Protein AF-A0A7X2NG72-F1 (afdb_monomer_lite)

Sequence (207 aa):
MKIIKFSSEQFEDMANITSQVVDYVESERIRDGEVLLQTPESSVGITLADPKNKDMIKDYLKALDHAFPRFNGMQYTGPSTPGIKAAMVGQSMRLTVHEGTLVLGLHQGIFAADFGGPKKDRMIFISHVGSILSPGEKAIGSQLLKDYNTKVIEEERKAAEEEKRMIEEMRREYREQHPEYFNNNGESILKDHMKPQAKKQKKENNQ

pLDDT: mean 90.99, std 13.58, range [42.0, 98.81]

Secondary structure (DSSP, 8-state):
-EEEEEEESSSSEEEE-HHHHHHHHHHTTEEEEEEEEE-S-TTEEEEEE-SS-HHHHHHHHHHHHHHS-S-SSSTT-STTHHHHHHHHH-SEEEEEEETTEE---TT-EEEEEESS--EEEEEEEEEEEEEEPPTTPPP---HHHHHHHHHHHHHHHHHHHHHHHHHHHHHHHHHHH-GGGB-TTS-B-HHHHT--STTSSSSSS--

Organism: NCBI:txid2606631

InterPro domains:
  IPR001602 UPF0047 protein YjbQ-like [PF01894] (16-126)
  IPR035917 YjbQ-like superfamily [G3DSA:2.60.120.460] (1-129)
  IPR035917 YjbQ-like superfamily [SSF111038] (6-130)

Foldseek 3Di:
DDKDWAFDPDLKDKDFCQVVVLCVLQVQQFAWWKKKKAFPDLLKAKAKFFPVDPVRRVVVRVVLCVVQPQDDPDPPHHPCSSNVSRVVRHRMDMWTHHQSGTLAAPRITMIIIGNGDRDRTGIMDMDIDHDGADVPRDRDDDPVRVVVNVVVVVVVVVVVVVVVVVVVVVLVVVCVVCVVQADPVRHGNVVVVVPPPPPPPPPPPPD

Radius of gyration: 26.27 Å; chains: 1; bounding box: 67×65×66 Å

Structure (mmCIF, N/CA/C/O backbone):
data_AF-A0A7X2NG72-F1
#
_entry.id   AF-A0A7X2NG72-F1
#
loop_
_atom_site.group_PDB
_atom_site.id
_atom_site.type_symbol
_atom_site.label_atom_id
_atom_site.label_alt_id
_atom_site.label_comp_id
_atom_site.label_asym_id
_atom_site.label_entity_id
_atom_site.label_seq_id
_atom_site.pdbx_PDB_ins_code
_atom_site.Cartn_x
_atom_site.Cartn_y
_atom_site.Cartn_z
_atom_site.occupancy
_atom_site.B_iso_or_equiv
_atom_site.auth_seq_id
_atom_site.auth_comp_id
_atom_site.auth_asym_id
_atom_site.auth_atom_id
_atom_site.pdbx_PDB_model_num
ATOM 1 N N . MET A 1 1 ? -3.802 9.979 16.826 1.00 94.31 1 MET A N 1
ATOM 2 C CA . MET A 1 1 ? -2.836 10.051 15.703 1.00 94.31 1 MET A CA 1
ATOM 3 C C . MET A 1 1 ? -1.559 9.337 16.120 1.00 94.31 1 MET A C 1
ATOM 5 O O . MET A 1 1 ? -1.128 9.540 17.250 1.00 94.31 1 MET A O 1
ATOM 9 N N . LYS A 1 2 ? -0.986 8.497 15.255 1.00 98.06 2 LYS A N 1
ATOM 10 C CA . LYS A 1 2 ? 0.279 7.768 15.467 1.00 98.06 2 LYS A CA 1
ATOM 11 C C . LYS A 1 2 ? 1.185 7.928 14.235 1.00 98.06 2 LYS A C 1
ATOM 13 O O . LYS A 1 2 ? 0.782 8.537 13.244 1.00 98.06 2 LYS A O 1
ATOM 18 N N . ILE A 1 3 ? 2.406 7.405 14.317 1.00 98.31 3 ILE A N 1
ATOM 19 C CA . ILE A 1 3 ? 3.373 7.373 13.214 1.00 98.31 3 ILE A CA 1
ATOM 20 C C . ILE A 1 3 ? 3.664 5.918 12.854 1.00 98.31 3 ILE A C 1
ATOM 22 O O . ILE A 1 3 ? 4.004 5.122 13.727 1.00 98.31 3 ILE A O 1
ATOM 26 N N . ILE A 1 4 ? 3.598 5.613 1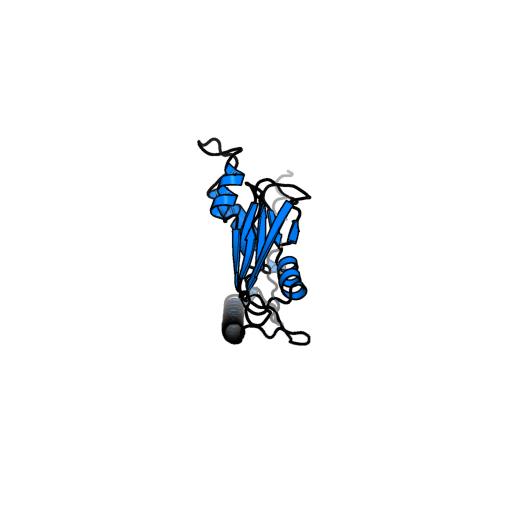1.564 1.00 98.19 4 ILE A N 1
ATOM 27 C CA . ILE A 1 4 ? 4.148 4.408 10.954 1.00 98.19 4 ILE A CA 1
ATOM 28 C C . ILE A 1 4 ? 5.528 4.767 10.401 1.00 98.19 4 ILE A C 1
ATOM 30 O O . ILE A 1 4 ? 5.672 5.745 9.664 1.00 98.19 4 ILE A O 1
ATOM 34 N N . LYS A 1 5 ? 6.546 3.993 10.781 1.00 97.75 5 LYS A N 1
ATOM 35 C CA . LYS A 1 5 ? 7.910 4.134 10.261 1.00 97.75 5 LYS A CA 1
ATOM 36 C C . LYS A 1 5 ? 8.195 3.049 9.234 1.00 97.75 5 LYS A C 1
ATOM 38 O O . LYS A 1 5 ? 7.767 1.909 9.416 1.00 97.75 5 LYS A O 1
ATOM 43 N N . PHE A 1 6 ? 8.952 3.395 8.203 1.00 97.62 6 PHE A N 1
ATOM 44 C CA . PHE A 1 6 ? 9.452 2.436 7.224 1.00 97.62 6 PHE A CA 1
ATOM 45 C C . PHE A 1 6 ? 10.832 2.857 6.706 1.00 97.62 6 PHE A C 1
ATOM 47 O O . PHE A 1 6 ? 11.268 3.993 6.902 1.00 97.62 6 PHE A O 1
ATOM 54 N N . SER A 1 7 ? 11.514 1.927 6.046 1.00 96.88 7 SER A N 1
ATOM 55 C CA . SER A 1 7 ? 12.803 2.158 5.400 1.00 96.88 7 SER A CA 1
ATOM 56 C C . SER A 1 7 ? 12.722 1.822 3.918 1.00 96.88 7 SER A C 1
ATOM 58 O O . SER A 1 7 ? 12.030 0.877 3.546 1.00 96.88 7 SER A O 1
ATOM 60 N N . SER A 1 8 ? 13.472 2.557 3.105 1.00 96.31 8 SER A N 1
ATOM 61 C CA . SER A 1 8 ? 13.744 2.243 1.704 1.00 96.31 8 SER A CA 1
ATOM 62 C C . SER A 1 8 ? 15.198 1.811 1.537 1.00 96.31 8 SER A C 1
ATOM 64 O O . SER A 1 8 ? 16.117 2.428 2.088 1.00 96.31 8 SER A O 1
ATOM 66 N N . GLU A 1 9 ? 15.412 0.739 0.781 1.00 95.25 9 GLU A N 1
ATOM 67 C CA . GLU A 1 9 ? 16.746 0.204 0.484 1.00 95.25 9 GLU A CA 1
ATOM 68 C C . GLU A 1 9 ? 17.297 0.723 -0.845 1.00 95.25 9 GLU A C 1
ATOM 70 O O . GLU A 1 9 ? 18.511 0.735 -1.055 1.00 95.25 9 GLU A O 1
ATOM 75 N N . GLN A 1 10 ? 16.412 1.181 -1.729 1.00 95.12 10 GLN A N 1
ATOM 76 C CA . GLN A 1 10 ? 16.748 1.718 -3.043 1.00 95.12 10 GLN A CA 1
ATOM 77 C C . GLN A 1 10 ? 16.354 3.192 -3.168 1.00 95.12 10 GLN A C 1
ATOM 79 O O . GLN A 1 10 ? 15.682 3.758 -2.305 1.00 95.12 10 GLN A O 1
ATOM 84 N N . PHE A 1 11 ? 16.803 3.830 -4.253 1.00 94.12 11 PHE A N 1
ATOM 85 C CA . PHE A 1 11 ? 16.402 5.206 -4.555 1.00 94.12 11 PHE A CA 1
ATOM 86 C C . PHE A 1 11 ? 14.893 5.315 -4.795 1.00 94.12 11 PHE A C 1
ATOM 88 O O . PHE A 1 11 ? 14.257 6.227 -4.268 1.00 94.12 11 PHE A O 1
ATOM 95 N N . GLU A 1 12 ? 14.347 4.364 -5.557 1.00 96.12 12 GLU A N 1
ATOM 96 C CA . GLU A 1 12 ? 12.908 4.169 -5.716 1.00 96.12 12 GLU A CA 1
ATOM 97 C C . GLU A 1 12 ? 12.534 2.809 -5.151 1.00 96.12 12 GLU A C 1
ATOM 99 O O . GLU A 1 12 ? 13.115 1.797 -5.549 1.00 96.12 12 GLU A O 1
ATOM 104 N N . ASP A 1 13 ? 11.612 2.795 -4.199 1.00 96.81 13 ASP A N 1
ATOM 105 C CA . ASP A 1 13 ? 11.261 1.605 -3.436 1.00 96.81 13 ASP A CA 1
ATOM 106 C C . ASP A 1 13 ? 9.786 1.640 -3.022 1.00 96.81 13 ASP A C 1
ATOM 108 O O . ASP A 1 13 ? 9.177 2.706 -2.914 1.00 96.81 13 ASP A O 1
ATOM 112 N N . MET A 1 14 ? 9.206 0.470 -2.773 1.00 96.88 14 MET A N 1
ATOM 113 C CA . MET A 1 14 ? 7.839 0.334 -2.277 1.00 96.88 14 MET A CA 1
ATOM 114 C C . MET A 1 14 ? 7.816 -0.554 -1.039 1.00 96.88 14 MET A C 1
ATOM 116 O O . MET A 1 14 ? 7.911 -1.778 -1.125 1.00 96.88 14 MET A O 1
ATOM 120 N N . ALA A 1 15 ? 7.620 0.064 0.123 1.00 97.19 15 ALA A N 1
ATOM 121 C CA . ALA A 1 15 ? 7.489 -0.646 1.386 1.00 97.19 15 ALA A CA 1
ATOM 122 C C . ALA A 1 15 ? 6.025 -1.027 1.637 1.00 97.19 15 ALA A C 1
ATOM 124 O O . ALA A 1 15 ? 5.141 -0.169 1.630 1.00 97.19 15 ALA A O 1
ATOM 125 N N . ASN A 1 16 ? 5.763 -2.310 1.891 1.00 97.81 16 ASN A N 1
ATOM 126 C CA . ASN A 1 16 ? 4.441 -2.770 2.309 1.00 97.81 16 ASN A CA 1
ATOM 127 C C . ASN A 1 16 ? 4.201 -2.384 3.775 1.00 97.81 16 ASN A C 1
ATOM 129 O O . ASN A 1 16 ? 4.870 -2.907 4.665 1.00 97.81 16 ASN A O 1
ATOM 133 N N . ILE A 1 17 ? 3.226 -1.507 4.014 1.00 98.38 17 ILE A N 1
ATOM 134 C CA . ILE A 1 17 ? 2.858 -1.015 5.348 1.00 98.38 17 ILE A CA 1
ATOM 135 C C . ILE A 1 17 ? 1.509 -1.568 5.833 1.00 98.38 17 ILE A C 1
ATOM 137 O O . ILE A 1 17 ? 0.979 -1.121 6.848 1.00 98.38 17 ILE A O 1
ATOM 141 N N . THR A 1 18 ? 0.936 -2.543 5.117 1.00 98.62 18 THR A N 1
ATOM 142 C CA . THR A 1 18 ? -0.419 -3.064 5.370 1.00 98.62 18 THR A CA 1
ATOM 143 C C . THR A 1 18 ? -0.601 -3.533 6.810 1.00 98.62 18 THR A C 1
ATOM 145 O O . THR A 1 18 ? -1.561 -3.126 7.459 1.00 98.62 18 THR A O 1
ATOM 148 N N . SER A 1 19 ? 0.325 -4.345 7.333 1.00 98.38 19 SER A N 1
ATOM 149 C CA . SER A 1 19 ? 0.228 -4.874 8.700 1.00 98.38 19 SER A CA 1
ATOM 150 C C . SER A 1 19 ? 0.222 -3.760 9.742 1.00 98.38 19 SER A C 1
ATOM 152 O O . SER A 1 19 ? -0.596 -3.778 10.646 1.00 98.38 19 SER A O 1
ATOM 154 N N . GLN A 1 20 ? 1.047 -2.729 9.564 1.00 98.62 20 GLN A N 1
ATOM 155 C CA . GLN A 1 20 ? 1.134 -1.604 10.497 1.00 98.62 20 GLN A CA 1
ATOM 156 C C . GLN A 1 20 ? -0.169 -0.789 10.537 1.00 98.62 20 GLN A C 1
ATOM 158 O O . GLN A 1 20 ? -0.539 -0.256 11.584 1.00 98.62 20 GLN A O 1
ATOM 163 N N . VAL A 1 21 ? -0.878 -0.688 9.406 1.00 98.69 21 VAL A N 1
ATOM 164 C CA . VAL A 1 21 ? -2.194 -0.033 9.337 1.00 98.69 21 VAL A CA 1
ATOM 165 C C . VAL A 1 21 ? -3.284 -0.923 9.944 1.00 98.69 21 VAL A C 1
ATOM 167 O O . VAL A 1 21 ? -4.142 -0.413 10.662 1.00 98.69 21 VAL A O 1
ATOM 170 N N . VAL A 1 22 ? -3.239 -2.240 9.716 1.00 98.50 22 VAL A N 1
ATOM 171 C CA . VAL A 1 22 ? -4.145 -3.209 10.365 1.00 98.50 22 VAL A CA 1
ATOM 172 C C . VAL A 1 22 ? -3.977 -3.164 11.886 1.00 98.50 22 VAL A C 1
ATOM 174 O O . VAL A 1 22 ? -4.956 -2.948 12.596 1.00 98.50 22 VAL A O 1
ATOM 177 N N . ASP A 1 23 ? -2.742 -3.235 12.381 1.00 98.56 23 ASP A N 1
ATOM 178 C CA . ASP A 1 23 ? -2.419 -3.158 13.810 1.00 98.56 23 ASP A CA 1
ATOM 179 C C . ASP A 1 23 ? -2.919 -1.844 14.433 1.00 98.56 23 ASP A C 1
ATOM 181 O O . ASP A 1 23 ? -3.378 -1.800 15.579 1.00 98.56 23 ASP A O 1
ATOM 185 N N . TYR A 1 24 ? -2.856 -0.739 13.681 1.00 98.56 24 TYR A N 1
ATOM 186 C CA . TYR A 1 24 ? -3.433 0.531 14.114 1.00 98.56 24 TYR A CA 1
ATOM 187 C C . TYR A 1 24 ? -4.952 0.432 14.287 1.00 98.56 24 TYR A C 1
ATOM 189 O O . TYR A 1 24 ? -5.460 0.815 15.338 1.00 98.56 24 TYR A O 1
ATOM 197 N N . VAL A 1 25 ? -5.669 -0.106 13.296 1.00 98.56 25 VAL A N 1
ATOM 198 C CA . VAL A 1 25 ? -7.132 -0.273 13.353 1.00 98.56 25 VAL A CA 1
ATOM 199 C C . VAL A 1 25 ? -7.547 -1.150 14.531 1.00 98.56 25 VAL A C 1
ATOM 201 O O . VAL A 1 25 ? -8.451 -0.780 15.283 1.00 98.56 25 VAL A O 1
ATOM 204 N N . GLU A 1 26 ? -6.851 -2.267 14.730 1.00 97.81 26 GLU A N 1
ATOM 205 C CA . GLU A 1 26 ? -7.125 -3.205 15.818 1.00 97.81 26 GLU A CA 1
ATOM 206 C C . GLU A 1 26 ? -6.828 -2.597 17.194 1.00 97.81 26 GLU A C 1
ATOM 208 O O . GLU A 1 26 ? -7.657 -2.680 18.104 1.00 97.81 26 GLU A O 1
ATOM 213 N N . SER A 1 27 ? -5.672 -1.941 17.352 1.00 97.44 27 SER A N 1
ATOM 214 C CA . SER A 1 27 ? -5.262 -1.353 18.636 1.00 97.44 27 SER A CA 1
ATOM 215 C C . SER A 1 27 ? -6.120 -0.160 19.053 1.00 97.44 27 SER A C 1
ATOM 217 O O . SER A 1 27 ? -6.399 0.007 20.240 1.00 97.44 27 SER A O 1
ATOM 219 N N . GLU A 1 28 ? -6.577 0.646 18.095 1.00 98.00 28 GLU A N 1
ATOM 220 C CA . GLU A 1 28 ? -7.508 1.753 18.338 1.00 98.00 28 GLU A CA 1
ATOM 221 C C . GLU A 1 28 ? -8.973 1.281 18.405 1.00 98.00 28 GLU A C 1
ATOM 223 O O . GLU A 1 28 ? -9.861 2.079 18.700 1.00 98.00 28 GLU A O 1
ATOM 228 N N . ARG A 1 29 ? -9.232 -0.015 18.164 1.00 97.94 29 ARG A N 1
ATOM 229 C CA . ARG A 1 29 ? -10.563 -0.642 18.175 1.00 97.94 29 ARG A CA 1
ATOM 230 C C . ARG A 1 29 ? -11.578 0.072 17.278 1.00 97.94 29 ARG A C 1
ATOM 232 O O . ARG A 1 29 ? -12.749 0.162 17.636 1.00 97.94 29 ARG A O 1
ATOM 239 N N . ILE A 1 30 ? -11.153 0.593 16.131 1.00 98.38 30 ILE A N 1
ATOM 240 C CA . ILE A 1 30 ? -12.030 1.355 15.227 1.00 98.38 30 ILE A CA 1
ATOM 241 C C . ILE A 1 30 ? -13.098 0.409 14.678 1.00 98.38 30 ILE A C 1
ATOM 243 O O . ILE A 1 30 ? -12.743 -0.624 14.121 1.00 98.38 30 ILE A O 1
ATOM 247 N N . ARG A 1 31 ? -14.385 0.746 14.820 1.00 98.44 31 ARG A N 1
ATOM 248 C CA . ARG A 1 31 ? -15.495 -0.072 14.308 1.00 98.44 31 ARG A CA 1
ATOM 249 C C . ARG A 1 31 ? -15.914 0.375 12.914 1.00 98.44 31 ARG A C 1
ATOM 251 O O . ARG A 1 31 ? -15.719 -0.380 11.969 1.00 98.44 31 ARG A O 1
ATOM 258 N N . ASP A 1 32 ? -16.449 1.587 12.789 1.00 98.62 32 ASP A N 1
ATOM 259 C CA . ASP A 1 32 ? -16.907 2.156 11.520 1.00 98.62 32 ASP A CA 1
ATOM 260 C C . ASP A 1 32 ? -16.346 3.560 11.332 1.00 98.62 32 ASP A C 1
ATOM 262 O O . ASP A 1 32 ? -16.449 4.399 12.228 1.00 98.62 32 ASP A O 1
ATOM 266 N N . GLY A 1 33 ? -15.789 3.839 10.157 1.00 98.31 33 GLY A N 1
ATOM 267 C CA . GLY A 1 33 ? -15.257 5.155 9.831 1.00 98.31 33 GLY A CA 1
ATOM 268 C C . GLY A 1 33 ? -14.152 5.103 8.790 1.00 98.31 33 GLY A C 1
ATOM 269 O O . GLY A 1 33 ? -14.166 4.277 7.878 1.00 98.31 33 GLY A O 1
ATOM 270 N N . GLU A 1 34 ? -13.183 6.000 8.929 1.00 98.38 34 GLU A N 1
ATOM 271 C CA . GLU A 1 34 ? -12.058 6.113 8.007 1.00 98.38 34 GLU A CA 1
ATOM 272 C C . GLU A 1 34 ? -10.741 6.261 8.765 1.00 98.38 34 GLU A C 1
ATOM 274 O O . GLU A 1 34 ? -10.659 6.947 9.786 1.00 98.38 34 GLU A O 1
ATOM 279 N N . VAL A 1 35 ? -9.693 5.658 8.211 1.00 98.50 35 VAL A N 1
ATOM 280 C CA . VAL A 1 35 ? -8.300 5.923 8.562 1.00 98.50 35 VAL A CA 1
ATOM 281 C C . VAL A 1 35 ? -7.692 6.815 7.488 1.00 98.50 35 VAL A C 1
ATOM 283 O O . VAL A 1 35 ? -7.787 6.517 6.299 1.00 98.50 35 VAL A O 1
ATOM 286 N N . LEU A 1 36 ? -7.039 7.897 7.905 1.00 98.69 36 LEU A N 1
ATOM 287 C CA . LEU A 1 36 ? -6.246 8.766 7.046 1.00 98.69 36 LEU A CA 1
ATOM 288 C C . LEU A 1 36 ? -4.764 8.448 7.236 1.00 98.69 36 LEU A C 1
ATOM 290 O O . LEU A 1 36 ? -4.229 8.580 8.338 1.00 98.69 36 LEU A O 1
ATOM 294 N N . LEU A 1 37 ? -4.107 8.088 6.141 1.00 98.75 37 LEU A N 1
ATOM 295 C CA . LEU A 1 37 ? -2.658 8.024 6.023 1.00 98.75 37 LEU A CA 1
ATOM 296 C C . LEU A 1 37 ? -2.166 9.296 5.338 1.00 98.75 37 LEU A C 1
ATOM 298 O O . LEU A 1 37 ? -2.738 9.710 4.329 1.00 98.75 37 LEU A O 1
ATOM 302 N N . GLN A 1 38 ? -1.103 9.906 5.851 1.00 98.56 38 GLN A N 1
ATOM 303 C CA . GLN A 1 38 ? -0.479 11.070 5.226 1.00 98.56 38 GLN A CA 1
ATOM 304 C C . GLN A 1 38 ? 1.015 11.113 5.530 1.00 98.56 38 GLN A C 1
ATOM 306 O O . GLN A 1 38 ? 1.420 11.030 6.686 1.00 98.56 38 GLN A O 1
ATOM 311 N N . THR A 1 39 ? 1.849 11.294 4.511 1.00 98.19 39 THR A N 1
ATOM 312 C CA . THR A 1 39 ? 3.286 11.519 4.716 1.00 98.19 39 THR A CA 1
ATOM 313 C C . THR A 1 39 ? 3.610 13.018 4.746 1.00 98.19 39 THR A C 1
ATOM 315 O O . THR A 1 39 ? 3.023 13.784 3.979 1.00 98.19 39 THR A O 1
ATOM 318 N N . PRO A 1 40 ? 4.530 13.478 5.616 1.00 97.00 40 PRO A N 1
ATOM 319 C CA . PRO A 1 40 ? 5.082 14.829 5.534 1.00 97.00 40 PRO A CA 1
ATOM 320 C C . PRO A 1 40 ? 6.198 14.942 4.479 1.00 97.00 40 PRO A C 1
ATOM 322 O O . PRO A 1 40 ? 6.769 16.016 4.299 1.00 97.00 40 PRO A O 1
ATOM 325 N N . GLU A 1 41 ? 6.572 13.842 3.821 1.00 96.81 41 GLU A N 1
ATOM 326 C CA . GLU A 1 41 ? 7.759 13.776 2.979 1.00 96.81 41 GLU A CA 1
ATOM 327 C C . GLU A 1 41 ? 7.416 13.988 1.509 1.00 96.81 41 GLU A C 1
ATOM 329 O O . GLU A 1 41 ? 6.705 13.202 0.889 1.00 96.81 41 GLU A O 1
ATOM 334 N N . SER A 1 42 ? 7.994 15.032 0.913 1.00 96.81 42 SER A N 1
ATOM 335 C CA . SER A 1 42 ? 7.702 15.444 -0.465 1.00 96.81 42 SER A CA 1
ATOM 336 C C . SER A 1 42 ? 8.026 14.398 -1.533 1.00 96.81 42 SER A C 1
ATOM 338 O O . SER A 1 42 ? 7.546 14.530 -2.644 1.00 96.81 42 SER A O 1
ATOM 340 N N . SER A 1 43 ? 8.837 13.387 -1.214 1.00 97.50 43 SER A N 1
ATOM 341 C CA . SER A 1 43 ? 9.293 12.326 -2.130 1.00 97.50 43 SER A CA 1
ATOM 342 C C . SER A 1 43 ? 8.620 10.976 -1.885 1.00 97.50 43 SER A C 1
ATOM 344 O O . SER A 1 43 ? 8.998 9.994 -2.517 1.00 97.50 43 SER A O 1
ATOM 346 N N . VAL A 1 44 ? 7.646 10.917 -0.975 1.00 98.44 44 VAL A N 1
ATOM 347 C CA . VAL A 1 44 ? 6.927 9.689 -0.633 1.00 98.44 44 VAL A CA 1
ATOM 348 C C . VAL A 1 44 ? 5.471 9.820 -1.068 1.00 98.44 44 VAL A C 1
ATOM 350 O O . VAL A 1 44 ? 4.825 10.835 -0.805 1.00 98.44 44 VAL A O 1
ATOM 353 N N . GLY A 1 45 ? 4.965 8.789 -1.737 1.00 98.38 45 GLY A N 1
ATOM 354 C CA . GLY A 1 45 ? 3.550 8.582 -2.021 1.00 98.38 45 GLY A CA 1
ATOM 355 C C . GLY A 1 45 ? 2.988 7.387 -1.247 1.00 98.38 45 GLY A C 1
ATOM 356 O O . GLY A 1 45 ? 3.733 6.572 -0.702 1.00 98.38 45 GLY A O 1
ATOM 357 N N . ILE A 1 46 ? 1.664 7.275 -1.198 1.00 98.62 46 ILE A N 1
ATOM 358 C CA . ILE A 1 46 ? 0.936 6.172 -0.566 1.00 98.62 46 ILE A CA 1
ATOM 359 C C . ILE A 1 46 ? -0.013 5.592 -1.611 1.00 98.62 46 ILE A C 1
ATOM 361 O O . ILE A 1 46 ? -0.785 6.327 -2.219 1.00 98.62 46 ILE A O 1
ATOM 365 N N . THR A 1 47 ? 0.043 4.281 -1.838 1.00 98.06 47 THR A N 1
ATOM 366 C CA . THR A 1 47 ? -0.733 3.621 -2.897 1.00 98.06 47 THR A CA 1
ATOM 367 C C . THR A 1 47 ? -1.244 2.245 -2.479 1.00 98.06 47 THR A C 1
ATOM 369 O O . THR A 1 47 ? -0.860 1.723 -1.431 1.00 98.06 47 THR A O 1
ATOM 372 N N . LEU A 1 48 ? -2.118 1.664 -3.305 1.00 97.94 48 LEU A N 1
ATOM 373 C CA . LEU A 1 48 ? -2.561 0.280 -3.177 1.00 97.94 48 LEU A CA 1
ATOM 374 C C . LEU A 1 48 ? -1.920 -0.567 -4.275 1.00 97.94 48 LEU A C 1
ATOM 376 O O . LEU A 1 48 ? -1.915 -0.174 -5.439 1.00 97.94 48 LEU A O 1
ATOM 380 N N . ALA A 1 49 ? -1.405 -1.735 -3.909 1.00 96.56 49 ALA A N 1
ATOM 381 C CA . ALA A 1 49 ? -0.799 -2.679 -4.840 1.00 96.56 49 ALA A CA 1
ATOM 382 C C . ALA A 1 49 ? -0.987 -4.122 -4.353 1.00 96.56 49 ALA A C 1
ATOM 384 O O . ALA A 1 49 ? -1.212 -4.341 -3.168 1.00 96.56 49 ALA A O 1
ATOM 385 N N . ASP A 1 50 ? -0.876 -5.109 -5.240 1.00 96.69 50 ASP A N 1
ATOM 386 C CA . ASP A 1 50 ? -0.914 -6.523 -4.879 1.00 96.69 50 ASP A CA 1
ATOM 387 C C . ASP A 1 50 ? 0.394 -6.952 -4.184 1.00 96.69 50 ASP A C 1
ATOM 389 O O . ASP A 1 50 ? 1.450 -6.999 -4.824 1.00 96.69 50 ASP A O 1
ATOM 393 N N . PRO A 1 51 ? 0.356 -7.311 -2.885 1.00 94.88 51 PRO A N 1
ATOM 394 C CA . PRO A 1 51 ? 1.544 -7.737 -2.156 1.00 94.88 51 PRO A CA 1
ATOM 395 C C . PRO A 1 51 ? 2.075 -9.113 -2.575 1.00 94.88 51 PRO A C 1
ATOM 397 O O . PRO A 1 51 ? 3.209 -9.452 -2.230 1.00 94.88 51 PRO A O 1
ATOM 400 N N . LYS A 1 52 ? 1.284 -9.918 -3.293 1.00 93.56 52 LYS A N 1
ATOM 401 C CA . LYS A 1 52 ? 1.693 -11.236 -3.794 1.00 93.56 52 LYS A CA 1
ATOM 402 C C . LYS A 1 52 ? 2.364 -11.136 -5.165 1.00 93.56 52 LYS A C 1
ATOM 404 O O . LYS A 1 52 ? 3.198 -11.984 -5.486 1.00 93.56 52 LYS A O 1
ATOM 409 N N . ASN A 1 53 ? 2.074 -10.090 -5.938 1.00 93.44 53 ASN A N 1
ATOM 410 C CA . ASN A 1 53 ? 2.640 -9.881 -7.266 1.00 93.44 53 ASN A CA 1
ATOM 411 C C . ASN A 1 53 ? 3.876 -8.964 -7.236 1.00 93.44 53 ASN A C 1
ATOM 413 O O . ASN A 1 53 ? 3.811 -7.753 -7.451 1.00 93.44 53 ASN A O 1
ATOM 417 N N . LYS A 1 54 ? 5.049 -9.569 -7.008 1.00 91.12 54 LYS A N 1
ATOM 418 C CA . LYS A 1 54 ? 6.334 -8.847 -6.992 1.00 91.12 54 LYS A CA 1
ATOM 419 C C . LYS A 1 54 ? 6.680 -8.186 -8.327 1.00 91.12 54 LYS A C 1
ATOM 421 O O . LYS A 1 54 ? 7.404 -7.192 -8.326 1.00 91.12 54 LYS A O 1
ATOM 426 N N . ASP A 1 55 ? 6.225 -8.737 -9.449 1.00 94.56 55 ASP A N 1
ATOM 427 C CA . ASP A 1 55 ? 6.531 -8.174 -10.766 1.00 94.56 55 ASP A CA 1
ATOM 428 C C . ASP A 1 55 ? 5.704 -6.920 -11.031 1.00 94.56 55 ASP A C 1
ATOM 430 O O . ASP A 1 55 ? 6.250 -5.939 -11.526 1.00 94.56 55 ASP A O 1
ATOM 434 N N . MET A 1 56 ? 4.465 -6.869 -10.536 1.00 93.94 56 MET A N 1
ATOM 435 C CA . MET A 1 56 ? 3.666 -5.646 -10.562 1.00 93.94 56 MET A CA 1
ATOM 436 C C . MET A 1 56 ? 4.345 -4.495 -9.811 1.00 93.94 56 MET A C 1
ATOM 438 O O . MET A 1 56 ? 4.350 -3.378 -10.311 1.00 93.94 56 MET A O 1
ATOM 442 N N . I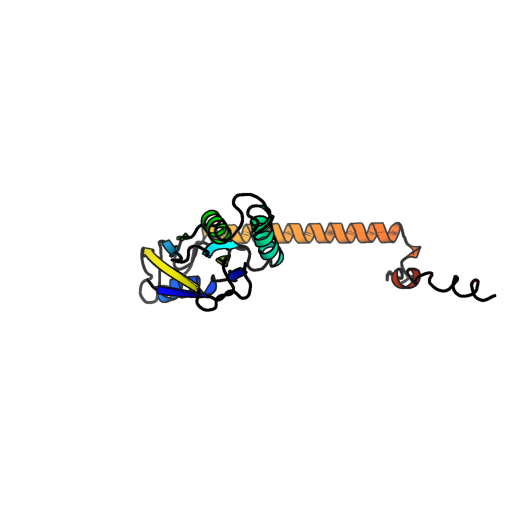LE A 1 57 ? 4.969 -4.744 -8.651 1.00 92.31 57 ILE A N 1
ATOM 443 C CA . ILE A 1 57 ? 5.717 -3.706 -7.913 1.00 92.31 57 ILE A CA 1
ATOM 444 C C . ILE A 1 57 ? 6.901 -3.179 -8.736 1.00 92.31 57 ILE A C 1
ATOM 446 O O . ILE A 1 57 ? 7.130 -1.971 -8.808 1.00 92.31 57 ILE A O 1
ATOM 450 N N . LYS A 1 58 ? 7.646 -4.071 -9.400 1.00 93.44 58 LYS A N 1
ATOM 451 C CA . LYS A 1 58 ? 8.757 -3.662 -10.274 1.00 93.44 58 LYS A CA 1
ATOM 452 C C . LYS A 1 58 ? 8.255 -2.859 -11.468 1.00 93.44 58 LYS A C 1
ATOM 454 O O . LYS A 1 58 ? 8.857 -1.846 -11.813 1.00 93.44 58 LYS A O 1
ATOM 459 N N . ASP A 1 59 ? 7.187 -3.319 -12.106 1.00 96.06 59 ASP A N 1
ATOM 460 C CA . ASP A 1 59 ? 6.643 -2.685 -13.302 1.00 96.06 59 ASP A CA 1
ATOM 461 C C . ASP A 1 59 ? 5.962 -1.357 -12.972 1.00 96.06 59 ASP A C 1
ATOM 463 O O . ASP A 1 59 ? 6.083 -0.415 -13.748 1.00 96.06 59 ASP A O 1
ATOM 467 N N . TYR A 1 60 ? 5.369 -1.227 -11.784 1.00 95.44 60 TYR A N 1
ATOM 468 C CA . TYR A 1 60 ? 4.878 0.038 -11.242 1.00 95.44 60 TYR A CA 1
ATOM 469 C C . TYR A 1 60 ? 5.998 1.086 -11.171 1.00 95.44 60 TYR A C 1
ATOM 471 O O . TYR A 1 60 ? 5.870 2.177 -11.730 1.00 95.44 60 TYR A O 1
ATOM 479 N N . LEU A 1 61 ? 7.126 0.743 -10.537 1.00 95.06 61 LEU A N 1
ATOM 480 C CA . LEU A 1 61 ? 8.277 1.646 -10.423 1.00 95.06 61 LEU A CA 1
ATOM 481 C C . LEU A 1 61 ? 8.883 1.972 -11.795 1.00 95.06 61 LEU A C 1
ATOM 483 O O . LEU A 1 61 ? 9.147 3.136 -12.089 1.00 95.06 61 LEU A O 1
ATOM 487 N N . LYS A 1 62 ? 9.039 0.974 -12.674 1.00 94.75 62 LYS A N 1
ATOM 488 C CA . LYS A 1 62 ? 9.540 1.190 -14.042 1.00 94.75 62 LYS A CA 1
ATOM 489 C C . LYS A 1 62 ? 8.613 2.063 -14.877 1.00 94.75 62 LYS A C 1
ATOM 491 O O . LYS A 1 62 ? 9.103 2.883 -15.643 1.00 94.75 62 LYS A O 1
ATOM 496 N N . ALA A 1 63 ? 7.299 1.891 -14.763 1.00 95.31 63 ALA A N 1
ATOM 497 C CA . ALA A 1 63 ? 6.332 2.701 -15.492 1.00 95.31 63 ALA A CA 1
ATOM 498 C C . ALA A 1 63 ? 6.416 4.167 -15.052 1.00 95.31 63 ALA A C 1
ATOM 500 O O . ALA A 1 63 ? 6.452 5.062 -15.897 1.00 95.31 63 ALA A O 1
ATOM 501 N N . LEU A 1 64 ? 6.531 4.415 -13.742 1.00 94.38 64 LEU A N 1
ATOM 502 C CA . LEU A 1 64 ? 6.754 5.761 -13.219 1.00 94.38 64 LEU A CA 1
ATOM 503 C C . LEU A 1 64 ? 8.106 6.334 -13.640 1.00 94.38 64 LEU A C 1
ATOM 505 O O . LEU A 1 64 ? 8.175 7.518 -13.950 1.00 94.38 64 LEU A O 1
ATOM 509 N N . ASP A 1 65 ? 9.170 5.533 -13.681 1.00 92.81 65 ASP A N 1
ATOM 510 C CA . ASP A 1 65 ? 10.473 5.990 -14.173 1.00 92.81 65 ASP A CA 1
ATOM 511 C C . ASP A 1 65 ? 10.495 6.237 -15.681 1.00 92.81 65 ASP A C 1
ATOM 513 O O . ASP A 1 65 ? 11.140 7.169 -16.148 1.00 92.81 65 ASP A O 1
ATOM 517 N N . HIS A 1 66 ? 9.717 5.485 -16.450 1.00 92.38 66 HIS A N 1
ATOM 518 C CA . HIS A 1 66 ? 9.537 5.755 -17.868 1.00 92.38 66 HIS A CA 1
ATOM 519 C C . HIS A 1 66 ? 8.771 7.065 -18.108 1.00 92.38 66 HIS A C 1
ATOM 521 O O . HIS A 1 66 ? 9.169 7.862 -18.956 1.00 92.38 66 HIS A O 1
ATOM 527 N N . ALA A 1 67 ? 7.691 7.302 -17.356 1.00 92.19 67 ALA A N 1
ATOM 528 C CA . ALA A 1 67 ? 6.869 8.506 -17.485 1.00 92.19 67 ALA A CA 1
ATOM 529 C C . ALA A 1 67 ? 7.559 9.761 -16.924 1.00 92.19 67 ALA A C 1
ATOM 531 O O . ALA A 1 67 ? 7.496 10.836 -17.519 1.00 92.19 67 ALA A O 1
ATOM 532 N N . PHE A 1 68 ? 8.237 9.617 -15.785 1.00 92.62 68 PHE A N 1
ATOM 533 C CA . PHE A 1 68 ? 8.924 10.686 -15.066 1.00 92.62 68 PHE A CA 1
ATOM 534 C C . PHE A 1 68 ? 10.377 10.282 -14.800 1.00 92.62 68 PHE A C 1
ATOM 536 O O . PHE A 1 68 ? 10.749 10.012 -13.660 1.00 92.62 68 PHE A O 1
ATOM 543 N N . PRO A 1 69 ? 11.228 10.227 -15.829 1.00 90.38 69 PRO A N 1
ATOM 544 C CA . PRO A 1 69 ? 12.604 9.789 -15.666 1.00 90.38 69 PRO A CA 1
ATOM 545 C C . PRO A 1 69 ? 13.374 10.727 -14.749 1.00 90.38 69 PRO A C 1
ATOM 547 O O . PRO A 1 69 ? 13.258 11.957 -14.818 1.00 90.38 69 PRO A O 1
ATOM 550 N N . ARG A 1 70 ? 14.197 10.139 -13.877 1.00 84.50 70 ARG A N 1
ATOM 551 C CA . ARG A 1 70 ? 15.026 10.922 -12.956 1.00 84.50 70 ARG A CA 1
ATOM 552 C C . ARG A 1 70 ? 16.025 11.801 -13.703 1.00 84.50 70 ARG A C 1
ATOM 554 O O . ARG A 1 70 ? 16.141 12.979 -13.392 1.00 84.50 70 ARG A O 1
ATOM 561 N N . PHE A 1 71 ? 16.732 11.233 -14.675 1.00 84.75 71 PHE A N 1
ATOM 562 C CA . PHE A 1 71 ? 17.657 11.956 -15.542 1.00 84.75 71 PHE A CA 1
ATOM 563 C C . PHE A 1 71 ? 17.670 11.311 -16.923 1.00 84.75 71 PHE A C 1
ATOM 565 O O . PHE A 1 71 ? 17.991 10.134 -17.055 1.00 84.75 71 PHE A O 1
ATOM 572 N N . ASN A 1 72 ? 17.369 12.088 -17.957 1.00 85.31 72 ASN A N 1
ATOM 573 C CA . ASN A 1 72 ? 17.510 11.655 -19.352 1.00 85.31 72 ASN A CA 1
ATOM 574 C C . ASN A 1 72 ? 18.007 12.783 -20.276 1.00 85.31 72 ASN A C 1
ATOM 576 O O . ASN A 1 72 ? 17.916 12.673 -21.495 1.00 85.31 72 ASN A O 1
ATOM 580 N N . GLY A 1 73 ? 18.500 13.883 -19.695 1.00 79.38 73 GLY A N 1
ATOM 581 C CA . GLY A 1 73 ? 18.968 15.053 -20.439 1.00 79.38 73 GLY A CA 1
ATOM 582 C C . GLY A 1 73 ? 17.855 15.956 -20.982 1.00 79.38 73 GLY A C 1
ATOM 583 O O . GLY A 1 73 ? 18.167 16.947 -21.637 1.00 79.38 73 GLY A O 1
ATOM 584 N N . MET A 1 74 ? 16.580 15.658 -20.709 1.00 77.50 74 MET A N 1
ATOM 585 C CA . MET A 1 74 ? 15.450 16.499 -21.107 1.00 77.50 74 MET A CA 1
ATOM 586 C C . MET A 1 74 ? 15.065 17.511 -20.021 1.00 77.50 74 MET A C 1
ATOM 588 O O . MET A 1 74 ? 15.312 17.313 -18.826 1.00 77.50 74 MET A O 1
ATOM 592 N N . GLN A 1 75 ? 14.411 18.593 -20.453 1.00 72.25 75 GLN A N 1
ATOM 593 C CA . GLN A 1 75 ? 13.817 19.592 -19.567 1.00 72.25 75 GLN A CA 1
ATOM 594 C C . GLN A 1 75 ? 12.833 18.923 -18.589 1.00 72.25 75 GLN A C 1
ATOM 596 O O . GLN A 1 75 ? 12.137 17.979 -18.955 1.00 72.25 75 GLN A O 1
ATOM 601 N N . TYR A 1 76 ? 12.783 19.420 -17.349 1.00 78.69 76 TYR A N 1
ATOM 602 C CA . TYR A 1 76 ? 11.908 18.924 -16.272 1.00 78.69 76 TYR A CA 1
ATOM 603 C C . TYR A 1 76 ? 12.268 17.546 -15.684 1.00 78.69 76 TYR A C 1
ATOM 605 O O . TYR A 1 76 ? 11.481 16.988 -14.921 1.00 78.69 76 TYR A O 1
ATOM 613 N N . THR A 1 77 ? 13.475 17.037 -15.955 1.00 84.00 77 THR A N 1
ATOM 614 C CA . THR A 1 77 ? 14.068 15.911 -15.212 1.00 84.00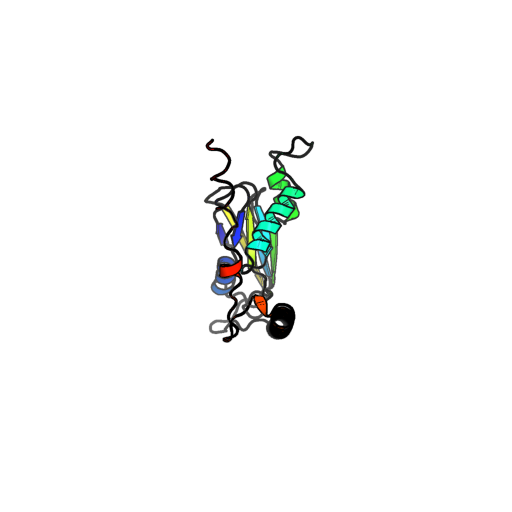 77 THR A CA 1
ATOM 615 C C . THR A 1 77 ? 15.089 16.402 -14.184 1.00 84.00 77 THR A C 1
ATOM 617 O O . THR A 1 77 ? 15.741 17.429 -14.387 1.00 84.00 77 THR A O 1
ATOM 620 N N . GLY A 1 78 ? 15.219 15.700 -13.056 1.00 85.81 78 GLY A N 1
ATOM 621 C CA . GLY A 1 78 ? 16.287 15.924 -12.085 1.00 85.81 78 GLY A CA 1
ATOM 622 C C . GLY A 1 78 ? 15.814 15.955 -10.628 1.00 85.81 78 GLY A C 1
ATOM 623 O O . GLY A 1 78 ? 15.005 15.118 -10.225 1.00 85.81 78 GLY A O 1
ATOM 624 N N . PRO A 1 79 ? 16.318 16.883 -9.790 1.00 88.69 79 PRO A N 1
ATOM 625 C CA . PRO A 1 79 ? 16.042 16.897 -8.347 1.00 88.69 79 PRO A CA 1
ATOM 626 C C . PRO A 1 79 ? 14.559 16.989 -7.957 1.00 88.69 79 PRO A C 1
ATOM 628 O O . PRO A 1 79 ? 14.196 16.580 -6.858 1.00 88.69 79 PRO A O 1
ATOM 631 N N . SER A 1 80 ? 13.701 17.515 -8.836 1.00 90.88 80 SER A N 1
ATOM 632 C CA . SER A 1 80 ? 12.254 17.615 -8.615 1.00 90.88 80 SER A CA 1
ATOM 633 C C . SER A 1 80 ? 11.487 16.333 -8.947 1.00 90.88 80 SER A C 1
ATOM 635 O O . SER A 1 80 ? 10.367 16.168 -8.464 1.00 90.88 80 SER A O 1
ATOM 637 N N . THR A 1 81 ? 12.062 15.421 -9.741 1.00 94.56 81 THR A N 1
ATOM 638 C CA . THR A 1 81 ? 11.387 14.199 -10.206 1.00 94.56 81 THR A CA 1
ATOM 639 C C . THR A 1 81 ? 10.814 13.347 -9.063 1.00 94.56 81 THR A C 1
ATOM 641 O O . THR A 1 81 ? 9.650 12.961 -9.169 1.00 94.56 81 THR A O 1
ATOM 644 N N . PRO A 1 82 ? 11.532 13.105 -7.943 1.00 95.88 82 PRO A N 1
ATOM 645 C CA . PRO A 1 82 ? 10.974 12.375 -6.802 1.00 95.88 82 PRO A CA 1
ATOM 646 C C . PRO A 1 82 ? 9.670 12.969 -6.268 1.00 95.88 82 PRO A C 1
ATOM 648 O O . PRO A 1 82 ? 8.739 12.239 -5.940 1.00 95.88 82 PRO A O 1
ATOM 651 N N . GLY A 1 83 ? 9.596 14.302 -6.204 1.00 96.19 83 GLY A N 1
ATOM 652 C CA . GLY A 1 83 ? 8.405 14.995 -5.725 1.00 96.19 83 GLY A CA 1
ATOM 653 C C . GLY A 1 83 ? 7.240 14.930 -6.702 1.00 96.19 83 GLY A C 1
ATOM 654 O O . GLY A 1 83 ? 6.095 14.789 -6.285 1.00 96.19 83 GLY A O 1
ATOM 655 N N . ILE A 1 84 ? 7.528 14.959 -8.004 1.00 95.56 84 ILE A N 1
ATOM 656 C CA . ILE A 1 84 ? 6.513 14.784 -9.048 1.00 95.56 84 ILE A CA 1
ATOM 657 C C . ILE A 1 84 ? 5.933 13.367 -8.984 1.00 95.56 84 ILE A C 1
ATOM 659 O O . ILE A 1 84 ? 4.714 13.223 -8.936 1.00 95.56 84 ILE A O 1
ATOM 663 N N . LYS A 1 85 ? 6.781 12.330 -8.904 1.00 97.12 85 LYS A N 1
ATOM 664 C CA . LYS A 1 85 ? 6.322 10.939 -8.748 1.00 97.12 85 LYS A CA 1
ATOM 665 C C . LYS A 1 85 ? 5.455 10.781 -7.496 1.00 97.12 85 LYS A C 1
ATOM 667 O O . LYS A 1 85 ? 4.342 10.273 -7.593 1.00 97.12 85 LYS A O 1
ATOM 672 N N . ALA A 1 86 ? 5.904 11.297 -6.351 1.00 97.81 86 ALA A N 1
ATOM 673 C CA . ALA A 1 86 ? 5.141 11.264 -5.102 1.00 97.81 86 ALA A CA 1
ATOM 674 C C . ALA A 1 86 ? 3.777 11.967 -5.211 1.00 97.81 86 ALA A C 1
ATOM 676 O O . ALA A 1 86 ? 2.769 11.432 -4.754 1.00 97.81 86 ALA A O 1
ATOM 677 N N . ALA A 1 87 ? 3.725 13.136 -5.854 1.00 96.62 87 ALA A N 1
ATOM 678 C CA . ALA A 1 87 ? 2.479 13.863 -6.082 1.00 96.62 87 ALA A CA 1
ATOM 679 C C . ALA A 1 87 ? 1.516 13.110 -7.017 1.00 96.62 87 ALA A C 1
ATOM 681 O O . ALA A 1 87 ? 0.308 13.159 -6.800 1.00 96.62 87 ALA A O 1
ATOM 682 N N . MET A 1 88 ? 2.035 12.397 -8.024 1.00 96.81 88 MET A N 1
ATOM 683 C CA . MET A 1 88 ? 1.230 11.572 -8.938 1.00 96.81 88 MET A CA 1
ATOM 684 C C . MET A 1 88 ? 0.686 10.308 -8.286 1.00 96.81 88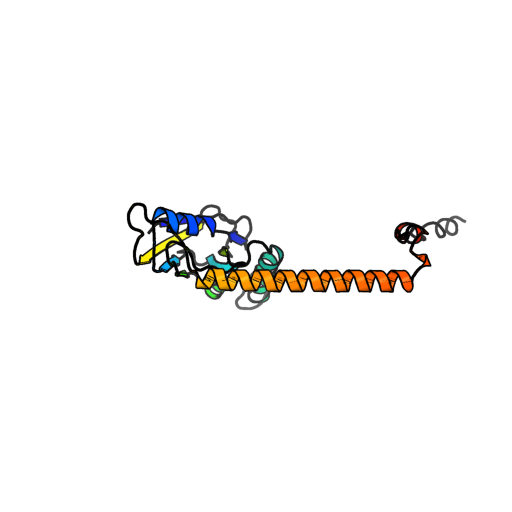 MET A C 1
ATOM 686 O O . MET A 1 88 ? -0.440 9.914 -8.572 1.00 96.81 88 MET A O 1
ATOM 690 N N . VAL A 1 89 ? 1.455 9.699 -7.386 1.00 97.56 89 VAL A N 1
ATOM 691 C CA . VAL A 1 89 ? 0.969 8.587 -6.564 1.00 97.56 89 VAL A CA 1
ATOM 692 C C . VAL A 1 89 ? -0.060 9.060 -5.533 1.00 97.56 89 VAL A C 1
ATOM 694 O O . VAL A 1 89 ? -1.023 8.350 -5.252 1.00 97.56 89 VAL A O 1
ATOM 697 N N . GLY A 1 90 ? 0.124 10.268 -5.000 1.00 97.81 90 GLY A N 1
ATOM 698 C CA . GLY A 1 90 ? -0.671 10.834 -3.917 1.00 97.81 90 GLY A CA 1
ATOM 699 C C . GLY A 1 90 ? 0.036 10.678 -2.573 1.00 97.81 90 GLY A C 1
ATOM 700 O O . GLY A 1 90 ? 0.580 9.628 -2.248 1.00 97.81 90 GLY A O 1
ATOM 701 N N . GLN A 1 91 ? 0.040 11.742 -1.770 1.00 98.06 91 GLN A N 1
ATOM 702 C CA . GLN A 1 91 ? 0.764 11.793 -0.486 1.00 98.06 91 GLN A CA 1
ATOM 703 C C . GLN A 1 91 ? -0.140 11.558 0.730 1.00 98.06 91 GLN A C 1
ATOM 705 O O . GLN A 1 91 ? 0.302 11.610 1.882 1.00 98.06 91 GLN A O 1
ATOM 710 N N . SER A 1 92 ? -1.418 11.309 0.472 1.00 98.25 92 SER A N 1
ATOM 711 C CA . SER A 1 92 ? -2.394 10.909 1.467 1.00 98.25 92 SER A CA 1
ATOM 712 C C . SER A 1 92 ? -3.350 9.879 0.885 1.00 98.25 92 SER A C 1
ATOM 714 O O . SER A 1 92 ? -3.580 9.825 -0.323 1.00 98.25 92 SER A O 1
ATOM 716 N N . MET A 1 93 ? -3.896 9.044 1.760 1.00 98.31 93 MET A N 1
ATOM 717 C CA . MET A 1 93 ? -4.843 7.999 1.401 1.00 98.31 93 MET A CA 1
ATOM 718 C C . MET A 1 93 ? -5.860 7.839 2.521 1.00 98.31 93 MET A C 1
ATOM 720 O O . MET A 1 93 ? -5.492 7.787 3.694 1.00 98.31 93 MET A O 1
ATOM 724 N N . ARG A 1 94 ? -7.139 7.746 2.156 1.00 98.38 94 ARG A N 1
ATOM 725 C CA . ARG A 1 94 ? -8.208 7.374 3.083 1.00 98.38 94 ARG A CA 1
ATOM 726 C C . ARG A 1 94 ? -8.595 5.927 2.854 1.00 98.38 94 ARG A C 1
ATOM 728 O O . ARG A 1 94 ? -8.720 5.497 1.710 1.00 98.38 94 ARG A O 1
ATOM 735 N N . LEU A 1 95 ? -8.783 5.202 3.945 1.00 98.50 95 LEU A N 1
ATOM 736 C CA . LEU A 1 95 ? -9.174 3.801 3.946 1.00 98.50 95 LEU A CA 1
ATOM 737 C C . LEU A 1 95 ? -10.404 3.637 4.822 1.00 98.50 95 LEU A C 1
ATOM 739 O O . LEU A 1 95 ? -10.407 4.058 5.979 1.00 98.50 95 LEU A O 1
ATOM 743 N N . THR A 1 96 ? -11.443 3.017 4.280 1.00 98.62 96 THR A N 1
ATOM 744 C CA . THR A 1 96 ? -12.666 2.742 5.029 1.00 98.62 96 THR A CA 1
ATOM 745 C C . THR A 1 96 ? -12.433 1.605 6.018 1.00 98.62 96 THR A C 1
ATOM 747 O O . THR A 1 96 ? -11.862 0.569 5.671 1.00 98.62 96 THR A O 1
ATOM 750 N N . VAL A 1 97 ? -12.915 1.791 7.243 1.00 98.81 97 VAL A N 1
ATOM 751 C CA . VAL A 1 97 ? -13.048 0.743 8.254 1.00 98.81 97 VAL A CA 1
ATOM 752 C C . VAL A 1 97 ? -14.534 0.470 8.433 1.00 98.81 97 VAL A C 1
ATOM 754 O O . VAL A 1 97 ? -15.319 1.404 8.594 1.00 98.81 97 VAL A O 1
ATOM 757 N N . HIS A 1 98 ? -14.922 -0.799 8.390 1.00 98.62 98 HIS A N 1
ATOM 758 C CA . HIS A 1 98 ? -16.297 -1.220 8.623 1.00 98.62 98 HIS A CA 1
ATOM 759 C C . HIS A 1 98 ? -16.327 -2.475 9.488 1.00 98.62 98 HIS A C 1
ATOM 761 O O . HIS A 1 98 ? -15.585 -3.431 9.227 1.00 98.62 98 HIS A O 1
ATOM 767 N N . GLU A 1 99 ? -17.180 -2.458 10.511 1.00 98.38 99 GLU A N 1
ATOM 768 C CA . GLU A 1 99 ? -17.331 -3.526 11.503 1.00 98.38 99 GLU A CA 1
ATOM 769 C C . GLU A 1 99 ? -15.989 -4.075 12.031 1.00 98.38 99 GLU A C 1
ATOM 771 O O . GLU A 1 99 ? -15.781 -5.287 12.162 1.00 98.38 99 GLU A O 1
ATOM 776 N N . GLY A 1 100 ? -15.044 -3.175 12.312 1.00 98.19 100 GLY A N 1
ATOM 777 C CA . GLY A 1 100 ? -13.761 -3.511 12.929 1.00 98.19 100 GLY A CA 1
ATOM 778 C C . GLY A 1 100 ? -12.627 -3.872 11.971 1.00 98.19 100 GLY A C 1
ATOM 779 O O . GLY A 1 100 ? -11.541 -4.209 12.433 1.00 98.19 100 GLY A O 1
ATOM 780 N N . THR A 1 101 ? -12.851 -3.843 10.653 1.00 98.31 101 THR A N 1
ATOM 781 C CA . THR A 1 101 ? -11.844 -4.266 9.662 1.00 98.31 101 THR A CA 1
ATOM 782 C C . THR A 1 101 ? -11.693 -3.257 8.532 1.00 98.31 101 THR A C 1
ATOM 784 O O . THR A 1 101 ? -12.663 -2.603 8.149 1.00 98.31 101 THR A O 1
ATOM 787 N N . LEU A 1 102 ? -10.491 -3.165 7.962 1.00 98.44 102 LEU A N 1
ATOM 788 C CA . LEU A 1 102 ? -10.258 -2.400 6.738 1.00 98.44 102 LEU A CA 1
ATOM 789 C C . LEU A 1 102 ? -11.025 -3.011 5.562 1.00 98.44 102 LEU A C 1
ATOM 791 O O . LEU A 1 102 ? -11.015 -4.225 5.355 1.00 98.44 102 LEU A O 1
ATOM 795 N N . VAL A 1 103 ? -11.627 -2.152 4.746 1.00 98.25 103 VAL A N 1
ATOM 796 C CA . VAL A 1 103 ? -12.244 -2.547 3.479 1.00 98.25 103 VAL A CA 1
ATOM 797 C C . VAL A 1 103 ? -11.159 -2.575 2.397 1.00 98.25 103 VAL A C 1
ATOM 799 O O . VAL A 1 103 ? -10.955 -1.596 1.684 1.00 98.25 103 VAL A O 1
ATOM 802 N N . LEU A 1 104 ? -10.435 -3.694 2.303 1.00 97.69 104 LEU A N 1
ATOM 803 C CA . LEU A 1 104 ? -9.409 -3.952 1.284 1.00 97.69 104 LEU A CA 1
ATOM 804 C C . LEU A 1 104 ? -9.759 -5.202 0.469 1.00 97.69 104 LEU A C 1
ATOM 806 O O . LEU A 1 104 ? -10.097 -6.248 1.027 1.00 97.69 104 LEU A O 1
ATOM 810 N N . GLY A 1 105 ? -9.669 -5.102 -0.857 1.00 96.38 105 GLY A N 1
ATOM 811 C CA . GLY A 1 105 ? -9.852 -6.243 -1.755 1.00 96.38 105 GLY A CA 1
ATOM 812 C C . GLY A 1 105 ? -8.749 -7.299 -1.614 1.00 96.38 105 GLY A C 1
ATOM 813 O O . GLY A 1 105 ? -7.670 -7.025 -1.091 1.00 96.38 105 GLY A O 1
ATOM 814 N N . LEU A 1 106 ? -9.004 -8.506 -2.134 1.00 95.69 106 LEU A N 1
ATOM 815 C CA . LEU A 1 106 ? -8.093 -9.660 -2.037 1.00 95.69 106 LEU A CA 1
ATOM 816 C C . LEU A 1 106 ? -6.648 -9.374 -2.495 1.00 95.69 106 LEU A C 1
ATOM 818 O O . LEU A 1 106 ? -5.702 -9.902 -1.908 1.00 95.69 106 LEU A O 1
ATOM 822 N N . HIS A 1 107 ? -6.500 -8.533 -3.520 1.00 95.94 107 HIS A N 1
ATOM 823 C CA . HIS A 1 107 ? -5.222 -8.169 -4.145 1.00 95.94 107 HIS A CA 1
ATOM 824 C C . HIS A 1 107 ? -4.810 -6.727 -3.838 1.00 95.94 107 HIS A C 1
ATOM 826 O O . HIS A 1 107 ? -4.119 -6.088 -4.626 1.00 95.94 107 HIS A O 1
ATOM 832 N N . GLN A 1 108 ? -5.271 -6.179 -2.711 1.00 97.88 108 GLN A N 1
ATOM 833 C CA . GLN A 1 108 ? -4.903 -4.841 -2.256 1.00 97.88 108 GLN A CA 1
ATOM 834 C C . GLN A 1 108 ? -4.128 -4.913 -0.943 1.00 97.88 108 GLN A C 1
ATOM 836 O O . GLN A 1 108 ? -4.647 -5.301 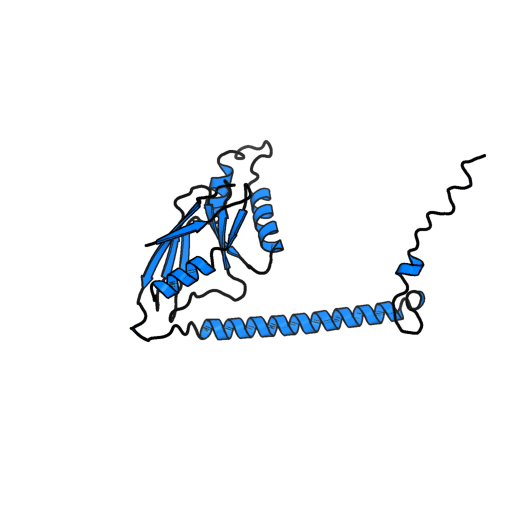0.100 1.00 97.88 108 GLN A O 1
ATOM 841 N N . GLY A 1 109 ? -2.878 -4.479 -0.999 1.00 98.06 109 GLY A N 1
ATOM 842 C CA . GLY A 1 109 ? -2.061 -4.083 0.136 1.00 98.06 109 GLY A CA 1
ATOM 843 C C . GLY A 1 109 ? -1.775 -2.588 0.073 1.00 98.06 109 GLY A C 1
ATOM 844 O O . GLY A 1 109 ? -1.849 -1.974 -0.989 1.00 98.06 109 GLY A O 1
ATOM 845 N N . ILE A 1 110 ? -1.444 -2.005 1.217 1.00 98.69 110 ILE A N 1
ATOM 846 C CA . ILE A 1 110 ? -1.114 -0.591 1.376 1.00 98.69 110 ILE A CA 1
ATOM 847 C C . ILE A 1 110 ? 0.403 -0.443 1.319 1.00 98.69 110 ILE A C 1
ATOM 849 O O . ILE A 1 110 ? 1.128 -1.086 2.084 1.00 98.69 110 ILE A O 1
ATOM 853 N N . PHE A 1 111 ? 0.881 0.424 0.433 1.00 98.38 111 PHE A N 1
ATOM 854 C CA . PHE A 1 111 ? 2.302 0.631 0.187 1.00 98.38 111 PHE A CA 1
ATOM 855 C C . PHE A 1 111 ? 2.702 2.093 0.351 1.00 98.38 111 PHE A C 1
ATOM 857 O O . PHE A 1 111 ? 2.004 2.998 -0.103 1.00 98.38 111 PHE A O 1
ATOM 864 N N . ALA A 1 112 ? 3.870 2.302 0.951 1.00 98.31 112 ALA A N 1
ATOM 865 C CA . ALA A 1 112 ? 4.597 3.559 0.904 1.00 98.31 112 ALA A CA 1
ATOM 866 C C . ALA A 1 112 ? 5.589 3.510 -0.266 1.00 98.31 112 ALA A C 1
ATOM 868 O O . ALA A 1 112 ? 6.523 2.708 -0.245 1.00 98.31 112 ALA A O 1
ATOM 869 N N . ALA A 1 113 ? 5.377 4.340 -1.284 1.00 98.00 113 ALA A N 1
ATOM 870 C CA . ALA A 1 113 ? 6.261 4.458 -2.439 1.00 98.00 113 ALA A CA 1
ATOM 871 C C . ALA A 1 113 ? 7.253 5.605 -2.205 1.00 98.00 113 ALA A C 1
ATOM 873 O O . ALA A 1 113 ? 6.861 6.770 -2.193 1.00 98.00 113 ALA A O 1
ATOM 874 N N . ASP A 1 114 ? 8.524 5.289 -1.979 1.00 97.94 114 ASP A N 1
ATOM 875 C CA . ASP A 1 114 ? 9.593 6.267 -1.778 1.00 97.94 114 ASP A CA 1
ATOM 876 C C . ASP A 1 114 ? 10.360 6.465 -3.084 1.00 97.94 114 ASP A C 1
ATOM 878 O O . ASP A 1 114 ? 10.900 5.506 -3.61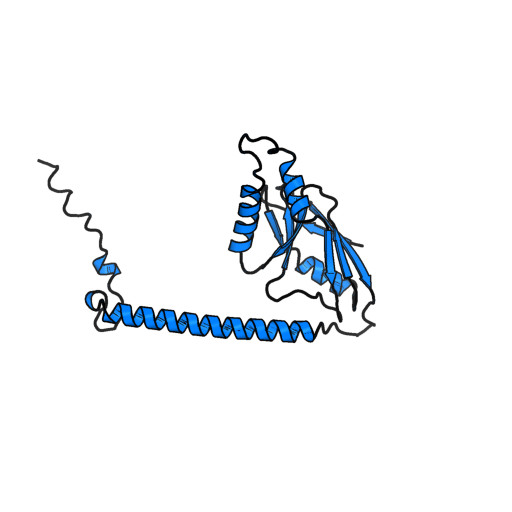6 1.00 97.94 114 ASP A O 1
ATOM 882 N N . PHE A 1 115 ? 10.434 7.698 -3.582 1.00 97.44 115 PHE A N 1
ATOM 883 C CA . PHE A 1 115 ? 11.156 8.059 -4.809 1.00 97.44 115 PHE A CA 1
ATOM 884 C C . PHE A 1 115 ? 12.435 8.861 -4.547 1.00 97.44 115 PHE A C 1
ATOM 886 O O . PHE A 1 115 ? 13.047 9.383 -5.477 1.00 97.44 115 PHE A O 1
ATOM 893 N N . GLY A 1 116 ? 12.804 9.056 -3.280 1.00 95.44 116 GLY A N 1
ATOM 894 C CA . GLY A 1 116 ? 13.969 9.843 -2.875 1.00 95.44 116 GLY A CA 1
ATOM 895 C C . GLY A 1 116 ? 14.862 9.125 -1.868 1.00 95.44 116 GLY A C 1
ATOM 896 O O . GLY A 1 116 ? 15.507 9.803 -1.059 1.00 95.44 116 GLY A O 1
ATOM 897 N N . GLY A 1 117 ? 14.819 7.792 -1.852 1.00 93.62 117 GLY A N 1
ATOM 898 C CA . GLY A 1 117 ? 15.601 6.930 -0.970 1.00 93.62 117 GLY A CA 1
ATOM 899 C C . GLY A 1 117 ? 17.081 6.831 -1.377 1.00 93.62 117 GLY A C 1
ATOM 900 O O . GLY A 1 117 ? 17.560 7.615 -2.201 1.00 93.62 117 GLY A O 1
ATOM 901 N N . PRO A 1 118 ? 17.835 5.862 -0.834 1.00 95.19 118 PRO A N 1
ATOM 902 C CA . PRO A 1 118 ? 17.470 5.032 0.311 1.00 95.19 118 PRO A CA 1
ATOM 903 C C . PRO A 1 118 ? 17.479 5.853 1.605 1.00 95.19 118 PRO A C 1
ATOM 905 O O . PRO A 1 118 ? 18.381 6.663 1.833 1.00 95.19 118 PRO A O 1
ATOM 908 N N . LYS A 1 119 ? 16.491 5.646 2.477 1.00 95.94 119 LYS A N 1
ATOM 909 C CA . LYS A 1 119 ? 16.431 6.265 3.811 1.00 95.94 119 LYS A CA 1
ATOM 910 C C . LYS A 1 119 ? 15.849 5.297 4.832 1.00 95.94 119 LYS A C 1
ATOM 912 O O . LYS A 1 119 ? 14.900 4.579 4.546 1.00 95.94 119 LYS A O 1
ATOM 917 N N . LYS A 1 120 ? 16.395 5.308 6.051 1.00 93.81 120 LYS A N 1
ATOM 918 C CA . LYS A 1 120 ? 15.992 4.380 7.125 1.00 93.81 120 LYS A CA 1
ATOM 919 C C . LYS A 1 120 ? 14.818 4.856 7.979 1.00 93.81 120 LYS A C 1
ATOM 921 O O . LYS A 1 120 ? 14.156 4.029 8.590 1.00 93.81 120 LYS A O 1
ATOM 926 N N . ASP A 1 121 ? 14.571 6.162 8.008 1.00 94.12 121 ASP A N 1
ATOM 927 C CA . ASP A 1 121 ? 13.648 6.790 8.955 1.00 94.12 121 ASP A CA 1
ATOM 928 C C . ASP A 1 121 ? 12.538 7.559 8.230 1.00 94.12 121 ASP A C 1
ATOM 930 O O . ASP A 1 121 ? 12.312 8.739 8.499 1.00 94.12 121 ASP A O 1
ATOM 934 N N . ARG A 1 122 ? 11.862 6.902 7.278 1.00 97.56 122 ARG A N 1
ATOM 935 C CA . ARG A 1 122 ? 10.689 7.487 6.623 1.00 97.56 122 ARG A CA 1
ATOM 936 C C . ARG A 1 122 ? 9.458 7.378 7.517 1.00 97.56 122 ARG A C 1
ATOM 938 O O . ARG A 1 122 ? 9.342 6.453 8.327 1.00 97.56 122 ARG A O 1
ATOM 945 N N . MET A 1 123 ? 8.533 8.323 7.380 1.00 97.69 123 MET A N 1
ATOM 946 C CA . MET A 1 123 ? 7.389 8.475 8.278 1.00 97.69 123 MET A CA 1
ATOM 947 C C . MET A 1 123 ? 6.076 8.683 7.520 1.00 97.69 123 MET A C 1
ATOM 949 O O . MET A 1 123 ? 5.979 9.459 6.567 1.00 97.69 123 MET A O 1
ATOM 953 N N . ILE A 1 124 ? 5.028 8.027 8.013 1.00 98.56 124 ILE A N 1
ATOM 954 C CA . ILE A 1 124 ? 3.633 8.245 7.626 1.00 98.56 124 ILE A CA 1
ATOM 955 C C . ILE A 1 124 ? 2.828 8.492 8.900 1.00 98.56 124 ILE A C 1
ATOM 957 O O . ILE A 1 124 ? 2.885 7.709 9.847 1.00 98.56 124 ILE A O 1
ATOM 961 N N . PHE A 1 125 ? 2.077 9.586 8.937 1.00 98.75 125 PHE A N 1
ATOM 962 C CA . PHE A 1 125 ? 1.081 9.834 9.969 1.00 98.75 125 PHE A CA 1
ATOM 963 C C . PHE A 1 125 ? -0.177 9.031 9.679 1.00 98.75 125 PHE A C 1
ATOM 965 O O . PHE A 1 125 ? -0.627 8.949 8.538 1.00 98.75 125 PHE A O 1
ATOM 972 N N . ILE A 1 126 ? -0.750 8.479 10.741 1.00 98.81 126 ILE A N 1
ATOM 973 C CA . ILE A 1 126 ? -2.010 7.752 10.707 1.00 98.81 126 ILE A CA 1
ATOM 974 C C . ILE A 1 126 ? -2.963 8.323 11.760 1.00 98.81 126 ILE A C 1
ATOM 976 O O . ILE A 1 126 ? -2.604 8.518 12.930 1.00 98.81 126 ILE A O 1
ATOM 980 N N . SER A 1 127 ? -4.184 8.634 11.348 1.00 98.56 127 SER A N 1
ATOM 981 C CA . SER A 1 127 ? -5.275 9.082 12.215 1.00 98.56 127 SER A CA 1
ATOM 982 C C . SER A 1 127 ? -6.588 8.449 11.771 1.00 98.56 127 SER A C 1
ATOM 984 O O . SER A 1 127 ? -6.658 7.858 10.697 1.00 98.56 127 SER A O 1
ATOM 986 N N . HIS A 1 128 ? -7.624 8.543 12.599 1.00 98.50 128 HIS A N 1
ATOM 987 C CA . HIS A 1 128 ? -8.943 8.029 12.258 1.00 98.50 128 HIS A CA 1
ATOM 988 C C . HIS A 1 128 ? -10.050 8.979 12.697 1.00 98.50 128 HIS A C 1
ATOM 990 O O . HIS A 1 128 ? -9.861 9.811 13.587 1.00 98.50 128 HIS A O 1
ATOM 996 N N . VAL A 1 129 ? -11.209 8.810 12.073 1.00 98.38 129 VAL A N 1
ATOM 997 C CA . VAL A 1 129 ? -12.494 9.378 12.484 1.00 98.38 129 VAL A CA 1
ATOM 998 C C . VAL A 1 129 ? -13.541 8.276 12.389 1.00 98.38 129 VAL A C 1
ATOM 1000 O O . VAL A 1 129 ? -13.530 7.513 11.425 1.00 98.38 129 VAL A O 1
ATOM 1003 N N . GLY A 1 130 ? -14.426 8.160 13.379 1.00 97.56 130 GLY A N 1
ATOM 1004 C CA . GLY A 1 130 ? -15.419 7.088 13.392 1.00 97.56 130 GLY A CA 1
ATOM 1005 C C . GLY A 1 130 ? -15.852 6.646 14.783 1.00 97.56 130 GLY A C 1
ATOM 1006 O O . GLY A 1 130 ? -15.546 7.293 15.786 1.00 97.56 130 GLY A O 1
ATOM 1007 N N . SER A 1 131 ? -16.578 5.535 14.820 1.00 98.38 131 SER A N 1
ATOM 1008 C CA . SER A 1 131 ? -16.958 4.825 16.037 1.00 98.38 131 SER A CA 1
ATOM 1009 C C . SER A 1 131 ? -15.885 3.807 16.436 1.00 98.38 131 SER A C 1
ATOM 1011 O O . SER A 1 131 ? -15.044 3.401 15.630 1.00 98.38 131 SER A O 1
ATOM 1013 N N . ILE A 1 132 ? -15.932 3.367 17.692 1.00 98.31 132 ILE A N 1
ATOM 1014 C CA . ILE A 1 132 ? -15.079 2.298 18.215 1.00 98.31 132 ILE A CA 1
ATOM 1015 C C . ILE A 1 132 ? -15.925 1.109 18.668 1.00 98.31 132 ILE A C 1
ATOM 1017 O O . ILE A 1 132 ? -17.094 1.263 19.022 1.00 98.31 132 ILE A O 1
ATOM 1021 N N . LEU A 1 133 ? -15.315 -0.072 18.672 1.00 98.00 133 LEU A N 1
ATOM 1022 C CA . LEU A 1 133 ? -15.889 -1.303 19.196 1.00 98.00 133 LEU A CA 1
ATOM 1023 C C . LEU A 1 133 ? -16.040 -1.198 20.715 1.00 98.00 133 LEU A C 1
ATOM 1025 O O . LEU A 1 133 ? -15.082 -0.874 21.431 1.00 98.00 133 LEU A O 1
ATOM 1029 N N . SER A 1 134 ? -17.210 -1.583 21.214 1.00 97.56 134 SER A N 1
ATOM 1030 C CA . SER A 1 134 ? -17.480 -1.710 22.646 1.00 97.56 134 SER A CA 1
ATOM 1031 C C . SER A 1 134 ? -16.524 -2.724 23.291 1.00 97.56 134 SER A C 1
ATOM 1033 O O . SER A 1 134 ? -16.006 -3.616 22.608 1.00 97.56 134 SER A O 1
ATOM 1035 N N . PRO A 1 135 ? -16.253 -2.648 24.606 1.00 96.00 135 PRO A N 1
ATOM 1036 C CA . PRO A 1 135 ? -15.446 -3.658 25.287 1.00 96.00 135 PRO A CA 1
ATOM 1037 C C . PRO A 1 135 ? -15.999 -5.076 25.068 1.00 96.00 135 PRO A C 1
ATOM 1039 O O . PRO A 1 135 ? -17.177 -5.331 25.290 1.00 96.00 135 PRO A O 1
ATOM 1042 N N . GLY A 1 136 ? -15.147 -5.997 24.610 1.00 94.62 136 GLY A N 1
ATOM 1043 C CA . GLY A 1 136 ? -15.525 -7.386 24.309 1.00 94.62 136 GLY A CA 1
ATOM 1044 C C . GLY A 1 136 ? -16.179 -7.609 22.938 1.00 94.62 136 GLY A C 1
ATOM 1045 O O . GLY A 1 136 ? -16.263 -8.753 22.492 1.00 94.62 136 GLY A O 1
ATOM 1046 N N . GLU A 1 137 ? -16.575 -6.546 22.236 1.00 97.19 137 GLU A N 1
ATOM 1047 C CA . GLU A 1 137 ? -17.047 -6.629 20.854 1.00 97.19 137 GLU A CA 1
ATOM 1048 C C . GLU A 1 137 ? -15.887 -7.024 19.926 1.00 97.19 137 GLU A C 1
ATOM 1050 O O . GLU A 1 137 ? -14.753 -6.542 20.079 1.00 97.19 137 GLU A O 1
ATOM 1055 N N . LYS A 1 138 ? -16.164 -7.935 18.988 1.00 97.00 138 LYS A N 1
ATOM 1056 C CA . LYS A 1 138 ? -15.188 -8.462 18.029 1.00 97.00 138 LYS A CA 1
ATOM 1057 C C . LYS A 1 138 ? -15.379 -7.804 16.670 1.00 97.00 138 LYS A C 1
ATOM 1059 O O . LYS A 1 138 ? -16.509 -7.645 16.225 1.00 97.00 138 LYS A O 1
ATOM 1064 N N . ALA A 1 139 ? -14.271 -7.522 15.995 1.00 97.44 139 ALA A N 1
ATOM 1065 C CA . ALA A 1 139 ? -14.290 -7.168 14.586 1.00 97.44 139 ALA A CA 1
ATOM 1066 C C . ALA A 1 139 ? -14.831 -8.347 13.763 1.00 97.44 139 ALA A C 1
ATOM 1068 O O . ALA A 1 139 ? -14.346 -9.474 13.891 1.00 97.44 139 ALA A O 1
ATOM 1069 N N . ILE A 1 140 ? -15.837 -8.087 12.931 1.00 97.06 140 ILE A N 1
ATOM 1070 C CA . ILE A 1 140 ? -16.417 -9.084 12.022 1.00 97.06 140 ILE A CA 1
ATOM 1071 C C . ILE A 1 140 ? -16.160 -8.731 10.561 1.00 97.06 140 ILE A C 1
ATOM 1073 O O . ILE A 1 140 ? -16.061 -9.637 9.733 1.00 97.06 140 ILE A O 1
ATOM 1077 N N . GLY A 1 141 ? -16.017 -7.447 10.246 1.00 96.88 141 GLY A N 1
ATOM 1078 C CA . GLY A 1 141 ? -15.810 -6.940 8.901 1.00 96.88 141 GLY A CA 1
ATOM 1079 C C . GLY A 1 141 ? -17.013 -7.028 7.967 1.00 96.88 141 GLY A C 1
ATOM 1080 O O . GLY A 1 141 ? -18.044 -7.626 8.272 1.00 96.88 141 GLY A O 1
ATOM 1081 N N . SER A 1 142 ? -16.858 -6.430 6.786 1.00 97.56 142 SER A N 1
ATOM 1082 C CA . SER A 1 142 ? -17.928 -6.303 5.792 1.00 97.56 142 SER A CA 1
ATOM 1083 C C . SER A 1 142 ? -18.342 -7.647 5.187 1.00 97.56 142 SER A C 1
ATOM 1085 O O . SER A 1 142 ? -17.536 -8.315 4.534 1.00 97.56 142 SER A O 1
ATOM 1087 N N . GLN A 1 143 ? -19.621 -8.017 5.320 1.00 97.62 143 GLN A N 1
ATOM 1088 C CA . GLN A 1 143 ? -20.168 -9.186 4.623 1.00 97.62 143 GLN A CA 1
ATOM 1089 C C . GLN A 1 143 ? -20.150 -8.995 3.098 1.00 97.62 143 GLN A C 1
ATOM 1091 O O . GLN A 1 143 ? -19.774 -9.912 2.375 1.00 97.62 143 GLN A O 1
ATOM 1096 N N . LEU A 1 144 ? -20.445 -7.782 2.615 1.00 97.75 144 LEU A N 1
ATOM 1097 C CA . LEU A 1 144 ? -20.408 -7.458 1.184 1.00 97.75 144 LEU A CA 1
ATOM 1098 C C . LEU A 1 144 ? -19.017 -7.693 0.582 1.00 97.75 144 LEU A C 1
ATOM 1100 O O . LEU A 1 144 ? -18.899 -8.260 -0.503 1.00 97.75 144 LEU A O 1
ATOM 1104 N N . LEU A 1 145 ? -17.961 -7.297 1.298 1.00 97.81 145 LEU A N 1
ATOM 1105 C CA . LEU A 1 145 ? -16.587 -7.523 0.850 1.00 97.81 145 LEU A CA 1
ATOM 1106 C C . LEU A 1 145 ? -16.224 -9.013 0.838 1.00 97.81 145 LEU A C 1
ATOM 1108 O O . LEU A 1 145 ? -15.560 -9.473 -0.087 1.00 97.81 145 LEU A O 1
ATOM 1112 N N . LYS A 1 146 ? -16.663 -9.784 1.841 1.00 97.56 146 LYS A N 1
ATOM 1113 C CA . LYS A 1 146 ? -16.431 -11.239 1.889 1.00 97.56 146 LYS A CA 1
ATOM 1114 C C . LYS A 1 146 ? -17.109 -11.961 0.729 1.00 97.56 146 LYS A C 1
ATOM 1116 O O . LYS A 1 146 ? -16.490 -12.822 0.103 1.00 97.56 146 LYS A O 1
ATOM 1121 N N . ASP A 1 147 ? -18.349 -11.589 0.426 1.00 97.81 147 ASP A N 1
ATOM 1122 C CA . ASP A 1 147 ? -19.107 -12.155 -0.689 1.00 97.81 147 ASP A CA 1
ATOM 1123 C C . ASP A 1 147 ? -18.446 -11.802 -2.028 1.00 97.81 147 ASP A C 1
ATOM 1125 O O . ASP A 1 147 ? -18.303 -12.665 -2.895 1.00 97.81 147 ASP A O 1
ATOM 1129 N N . TYR A 1 148 ? -17.984 -10.554 -2.181 1.00 97.25 148 TYR A N 1
ATOM 1130 C CA . TYR A 1 148 ? -17.199 -10.124 -3.340 1.00 97.25 148 TYR A CA 1
ATOM 1131 C C . TYR A 1 148 ? -15.911 -10.945 -3.487 1.00 97.25 148 TYR A C 1
ATOM 1133 O O . TYR A 1 148 ? -15.681 -11.545 -4.534 1.00 97.25 148 TYR A O 1
ATOM 1141 N N . ASN A 1 149 ? -15.109 -11.048 -2.424 1.00 96.62 149 ASN A N 1
ATOM 1142 C CA . ASN A 1 149 ? -13.848 -11.789 -2.450 1.00 96.62 149 ASN A CA 1
ATOM 1143 C C . ASN A 1 149 ? -14.065 -13.279 -2.755 1.00 96.62 149 ASN A C 1
ATOM 1145 O O . ASN A 1 149 ? -13.268 -13.878 -3.467 1.00 96.62 149 ASN A O 1
ATOM 1149 N N . THR A 1 150 ? -15.157 -13.876 -2.272 1.00 97.50 150 THR A N 1
ATOM 1150 C CA . THR A 1 150 ? -15.492 -15.279 -2.559 1.00 97.50 150 THR A CA 1
ATOM 1151 C C . THR A 1 150 ? -15.786 -15.495 -4.045 1.00 97.50 150 THR A C 1
ATOM 1153 O O . THR A 1 150 ? -15.343 -16.490 -4.614 1.00 97.50 150 THR A O 1
ATOM 1156 N N . LYS A 1 151 ? -16.486 -14.554 -4.695 1.00 97.25 151 LYS A N 1
ATOM 1157 C CA . LYS A 1 151 ? -16.719 -14.600 -6.148 1.00 97.25 151 LYS A CA 1
ATOM 1158 C C . LYS A 1 151 ? -15.413 -14.489 -6.930 1.00 97.25 151 LYS A C 1
ATOM 1160 O O . LYS A 1 151 ? -15.187 -15.314 -7.806 1.00 97.25 151 LYS A O 1
ATOM 1165 N N . VAL A 1 152 ? -14.544 -13.545 -6.559 1.00 96.88 152 VAL A N 1
ATOM 1166 C CA . VAL A 1 152 ? -13.223 -13.370 -7.192 1.00 96.88 152 VAL A CA 1
ATOM 1167 C C . VAL A 1 152 ? -12.398 -14.655 -7.096 1.00 96.88 152 VAL A C 1
ATOM 1169 O O . VAL A 1 152 ? -11.885 -15.129 -8.102 1.00 96.88 152 VAL A O 1
ATOM 1172 N N . ILE A 1 153 ? -12.329 -15.270 -5.911 1.00 96.88 153 ILE A N 1
ATOM 1173 C CA . ILE A 1 153 ? -11.588 -16.525 -5.704 1.00 96.88 153 ILE A CA 1
ATOM 1174 C C . ILE A 1 153 ? -12.137 -17.650 -6.589 1.00 96.88 153 ILE A C 1
ATOM 1176 O O . ILE A 1 153 ? -11.372 -18.417 -7.172 1.00 96.88 153 ILE A O 1
ATOM 1180 N N . GLU A 1 154 ? -13.460 -17.770 -6.691 1.00 97.31 154 GLU A N 1
ATOM 1181 C CA . GLU A 1 154 ? -14.090 -18.815 -7.498 1.00 97.31 154 GLU A CA 1
ATOM 1182 C C . GLU A 1 154 ? -13.882 -18.596 -9.005 1.00 97.31 154 GLU A C 1
ATOM 1184 O O . GLU A 1 154 ? -13.676 -19.559 -9.745 1.00 97.31 154 GLU A O 1
ATOM 1189 N N . GLU A 1 155 ? -13.906 -17.347 -9.470 1.00 96.06 155 GLU A N 1
ATOM 1190 C CA . GLU A 1 155 ? -13.585 -16.986 -10.855 1.00 96.06 155 GLU A CA 1
ATOM 1191 C C . GLU A 1 155 ? -12.121 -17.302 -11.192 1.00 96.06 155 GLU A C 1
ATOM 1193 O O . GLU A 1 155 ? -11.854 -17.951 -12.205 1.00 96.06 155 GLU A O 1
ATOM 1198 N N . GLU A 1 156 ? -11.183 -16.944 -10.312 1.00 95.56 156 GLU A N 1
ATOM 1199 C CA . GLU A 1 156 ? -9.758 -17.263 -10.474 1.00 95.56 156 GLU A CA 1
ATOM 1200 C C . GLU A 1 156 ? -9.500 -18.770 -10.492 1.00 95.56 156 GLU A C 1
ATOM 1202 O O . GLU A 1 156 ? -8.725 -19.260 -11.315 1.00 95.56 156 GLU A O 1
ATOM 1207 N N . ARG A 1 157 ? -10.185 -19.530 -9.628 1.00 96.25 157 ARG A N 1
ATOM 1208 C CA . ARG A 1 157 ? -10.088 -20.994 -9.606 1.00 96.25 157 ARG A CA 1
ATOM 1209 C C . ARG A 1 157 ? -10.537 -21.601 -10.933 1.00 96.25 157 ARG A C 1
ATOM 1211 O O . ARG A 1 157 ? -9.843 -22.463 -11.468 1.00 96.25 157 ARG A O 1
ATOM 1218 N N . LYS A 1 158 ? -11.668 -21.143 -11.477 1.00 97.19 158 LYS A N 1
ATOM 1219 C CA . LYS A 1 158 ? -12.178 -21.611 -12.775 1.00 97.19 158 LYS A CA 1
ATOM 1220 C C . LYS A 1 158 ? -11.226 -21.269 -13.915 1.00 97.19 158 LYS A C 1
ATOM 1222 O O . LYS A 1 158 ? -10.949 -22.138 -14.737 1.00 97.19 158 LYS A O 1
ATOM 1227 N N . ALA A 1 159 ? -10.700 -20.045 -13.940 1.00 95.75 159 ALA A N 1
ATOM 1228 C CA . ALA A 1 159 ? -9.732 -19.623 -14.948 1.00 95.75 159 ALA A CA 1
ATOM 1229 C C . ALA A 1 159 ? -8.456 -20.479 -14.895 1.00 95.75 159 ALA A C 1
ATOM 1231 O O . ALA A 1 159 ? -7.992 -20.952 -15.928 1.00 95.75 159 ALA A O 1
ATOM 1232 N N . ALA A 1 160 ? -7.937 -20.761 -13.696 1.00 94.75 160 ALA A N 1
ATOM 1233 C CA . ALA A 1 160 ? -6.763 -21.614 -13.518 1.00 94.75 160 ALA A CA 1
ATOM 1234 C C . ALA A 1 160 ? -7.016 -23.075 -13.939 1.00 94.75 160 ALA A C 1
ATOM 1236 O O . ALA A 1 160 ? -6.142 -23.722 -14.519 1.00 94.75 160 ALA A O 1
ATOM 1237 N N . GLU A 1 161 ? -8.207 -23.616 -13.661 1.00 96.44 161 GLU A N 1
ATOM 1238 C CA . GLU A 1 161 ? -8.609 -24.954 -14.114 1.00 96.44 161 GLU A CA 1
ATOM 1239 C C . GLU A 1 161 ? -8.725 -25.026 -15.644 1.00 96.44 161 GLU A C 1
ATOM 1241 O O . GLU A 1 161 ? -8.260 -25.992 -16.255 1.00 96.44 161 GLU A O 1
ATOM 1246 N N . GLU A 1 162 ? -9.294 -23.996 -16.270 1.00 96.06 162 GLU A N 1
ATOM 1247 C CA . GLU A 1 162 ? -9.398 -23.890 -17.723 1.00 96.06 162 GLU A CA 1
ATOM 1248 C C . GLU A 1 162 ? -8.028 -23.732 -18.393 1.00 96.06 162 GLU A C 1
ATOM 1250 O O . GLU A 1 162 ? -7.729 -24.466 -19.337 1.00 96.06 162 GLU A O 1
ATOM 1255 N N . GLU A 1 163 ? -7.166 -22.857 -17.875 1.00 95.06 163 GLU A N 1
ATOM 1256 C CA . GLU A 1 163 ? -5.793 -22.689 -18.356 1.00 95.06 163 GLU A CA 1
ATOM 1257 C C . GLU A 1 163 ? -5.021 -24.010 -18.264 1.00 95.06 163 GLU A C 1
ATOM 1259 O O . GLU A 1 163 ? -4.382 -24.439 -19.227 1.00 95.06 163 GLU A O 1
ATOM 1264 N N . LYS A 1 164 ? -5.136 -24.722 -17.136 1.00 95.38 164 LYS A N 1
ATOM 1265 C CA . LYS A 1 164 ? -4.509 -26.036 -16.961 1.00 95.38 164 LYS A CA 1
ATOM 1266 C C . LYS A 1 164 ? -5.012 -27.047 -17.994 1.00 95.38 164 LYS A C 1
ATOM 1268 O O . LYS A 1 164 ? -4.195 -27.781 -18.552 1.00 95.38 164 LYS A O 1
ATOM 1273 N N . ARG A 1 165 ? -6.321 -27.067 -18.275 1.00 96.38 165 ARG A N 1
ATOM 1274 C CA . ARG A 1 165 ? -6.915 -27.922 -19.315 1.00 96.38 165 ARG A CA 1
ATOM 1275 C C . ARG A 1 165 ? -6.360 -27.579 -20.699 1.00 96.38 165 ARG A C 1
ATOM 1277 O O . ARG A 1 165 ? -5.949 -28.491 -21.410 1.00 96.38 165 ARG A O 1
ATOM 1284 N N . MET A 1 166 ? -6.293 -26.294 -21.055 1.00 95.12 166 MET A N 1
ATOM 1285 C CA . MET A 1 166 ? -5.727 -25.845 -22.334 1.00 95.12 166 MET A CA 1
ATOM 1286 C C . MET A 1 166 ? -4.248 -26.226 -22.462 1.00 95.12 166 MET A C 1
ATOM 1288 O O . MET A 1 166 ? -3.826 -26.735 -23.495 1.00 95.12 166 MET A O 1
ATOM 1292 N N . ILE A 1 167 ? -3.452 -26.040 -21.405 1.00 92.31 167 ILE A N 1
ATOM 1293 C CA . ILE A 1 167 ? -2.036 -26.431 -21.389 1.00 92.31 167 ILE A CA 1
ATOM 1294 C C . ILE A 1 167 ? -1.880 -27.944 -21.569 1.00 92.31 167 ILE A C 1
ATOM 1296 O O . ILE A 1 167 ? -0.982 -28.392 -22.282 1.00 92.31 167 ILE A O 1
ATOM 1300 N N . GLU A 1 168 ? -2.717 -28.748 -20.918 1.00 93.62 168 GLU A N 1
ATOM 1301 C CA . GLU A 1 168 ? -2.670 -30.205 -21.034 1.00 93.62 168 GLU A CA 1
ATOM 1302 C C . GLU A 1 168 ? -3.074 -30.692 -22.431 1.00 93.62 168 GLU A C 1
ATOM 1304 O O . GLU A 1 168 ? -2.417 -31.583 -22.977 1.00 93.62 168 GLU A O 1
ATOM 1309 N N . GLU A 1 169 ? -4.079 -30.060 -23.035 1.00 94.38 169 GLU A N 1
ATOM 1310 C CA . GLU A 1 169 ? -4.498 -30.297 -24.416 1.00 94.38 169 GLU A CA 1
ATOM 1311 C C . GLU A 1 169 ? -3.406 -29.914 -25.420 1.00 94.38 169 GLU A C 1
ATOM 1313 O O . GLU A 1 169 ? -2.988 -30.768 -26.198 1.00 94.38 169 GLU A O 1
ATOM 1318 N N . MET A 1 170 ? -2.832 -28.709 -25.320 1.00 91.50 170 MET A N 1
ATOM 1319 C CA . MET A 1 170 ? -1.692 -28.294 -26.151 1.00 91.50 170 MET A CA 1
ATOM 1320 C C . MET A 1 170 ? -0.505 -29.256 -26.013 1.00 91.50 170 MET A C 1
ATOM 1322 O O . MET A 1 170 ? 0.148 -29.602 -26.995 1.00 91.50 170 MET A O 1
ATOM 1326 N N . ARG A 1 171 ? -0.215 -29.734 -24.794 1.00 88.88 171 ARG A N 1
ATOM 1327 C CA . ARG A 1 171 ? 0.842 -30.735 -24.564 1.00 88.88 171 ARG A CA 1
ATOM 1328 C C . ARG A 1 171 ? 0.507 -32.085 -25.192 1.00 88.88 171 ARG A C 1
ATOM 1330 O O . ARG A 1 171 ? 1.427 -32.777 -25.623 1.00 88.88 171 ARG A O 1
ATOM 1337 N N . ARG A 1 172 ? -0.766 -32.489 -25.203 1.00 90.44 172 ARG A N 1
ATOM 1338 C CA . ARG A 1 172 ? -1.222 -33.721 -25.860 1.00 90.44 172 ARG A CA 1
ATOM 1339 C C . ARG A 1 172 ? -1.058 -33.608 -27.372 1.00 90.44 172 ARG A C 1
ATOM 1341 O O . ARG A 1 172 ? -0.384 -34.455 -27.944 1.00 90.44 172 ARG A O 1
ATOM 1348 N N . GLU A 1 173 ? -1.568 -32.540 -27.975 1.00 92.12 173 GLU A N 1
ATOM 1349 C CA . GLU A 1 173 ? -1.424 -32.274 -29.411 1.00 92.12 173 GLU A CA 1
ATOM 1350 C C . GLU A 1 173 ? 0.049 -32.207 -29.828 1.00 92.12 173 GLU A C 1
ATOM 1352 O O . GLU A 1 173 ? 0.443 -32.824 -30.813 1.00 92.12 173 GLU A O 1
ATOM 1357 N N . TYR A 1 174 ? 0.897 -31.543 -29.037 1.00 88.88 174 TYR A N 1
ATOM 1358 C CA . TYR A 1 174 ? 2.335 -31.492 -29.298 1.00 88.88 174 TYR A CA 1
ATOM 1359 C C . TYR A 1 174 ? 2.988 -32.885 -29.267 1.00 88.88 174 TYR A C 1
ATOM 1361 O O . TYR A 1 174 ? 3.825 -33.184 -30.114 1.00 88.88 174 TYR A O 1
ATOM 1369 N N . ARG A 1 175 ? 2.604 -33.759 -28.322 1.00 87.62 175 ARG A N 1
ATOM 1370 C CA . ARG A 1 175 ? 3.089 -35.154 -28.274 1.00 87.62 175 ARG A CA 1
ATOM 1371 C C . ARG A 1 175 ? 2.645 -35.969 -29.486 1.00 87.62 175 ARG A C 1
ATOM 1373 O O . ARG A 1 175 ? 3.414 -36.795 -29.961 1.00 87.62 175 ARG A O 1
ATOM 1380 N N . GLU A 1 176 ? 1.423 -35.751 -29.961 1.00 89.25 176 GLU A N 1
ATOM 1381 C CA . GLU A 1 176 ? 0.874 -36.438 -31.136 1.00 89.25 176 GLU A CA 1
ATOM 1382 C C . GLU A 1 176 ? 1.532 -35.968 -32.439 1.00 89.25 176 GLU A C 1
ATOM 1384 O O . GLU A 1 176 ? 1.800 -36.785 -33.317 1.00 89.25 176 GLU A O 1
ATOM 1389 N N . GLN A 1 177 ? 1.825 -34.670 -32.554 1.00 90.62 177 GLN A N 1
ATOM 1390 C CA . GLN A 1 177 ? 2.497 -34.088 -33.721 1.00 90.62 177 GLN A CA 1
ATOM 1391 C C . GLN A 1 177 ? 4.001 -34.377 -33.753 1.00 90.62 177 GLN A C 1
ATOM 1393 O O . GLN A 1 177 ? 4.581 -34.410 -34.836 1.00 90.62 177 GLN A O 1
ATOM 1398 N N . HIS A 1 178 ? 4.620 -34.596 -32.589 1.00 88.38 178 HIS A N 1
ATOM 1399 C CA . HIS A 1 178 ? 6.059 -34.821 -32.458 1.00 88.38 178 HIS A CA 1
ATOM 1400 C C . HIS A 1 178 ? 6.416 -36.089 -31.665 1.00 88.38 178 HIS A C 1
ATOM 1402 O O . HIS A 1 178 ? 7.113 -36.000 -30.643 1.00 88.38 178 HIS A O 1
ATOM 1408 N N . PRO A 1 179 ? 5.971 -37.285 -32.093 1.00 88.44 179 PRO A N 1
ATOM 1409 C CA . PRO A 1 179 ? 6.256 -38.529 -31.380 1.00 88.44 179 PRO A CA 1
ATOM 1410 C C . PRO A 1 179 ? 7.762 -38.819 -31.275 1.00 88.44 179 PRO A C 1
ATOM 1412 O O . PRO A 1 179 ? 8.195 -39.452 -30.317 1.00 88.44 179 PRO A O 1
ATOM 1415 N N . GLU A 1 180 ? 8.580 -38.310 -32.203 1.00 85.88 180 GLU A N 1
ATOM 1416 C CA . GLU A 1 180 ? 10.040 -38.446 -32.210 1.00 85.88 180 GLU A CA 1
ATOM 1417 C C . GLU A 1 180 ? 10.731 -37.845 -30.979 1.00 85.88 180 GLU A C 1
ATOM 1419 O O . GLU A 1 180 ? 11.861 -38.214 -30.665 1.00 85.88 180 GLU A O 1
ATOM 1424 N N . TYR A 1 181 ? 10.068 -36.930 -30.270 1.00 85.81 181 TYR A N 1
ATOM 1425 C CA . TYR A 1 181 ? 10.616 -36.278 -29.085 1.00 85.81 181 TYR A CA 1
ATOM 1426 C C . TYR A 1 181 ? 10.222 -36.943 -27.768 1.00 85.81 181 TYR A C 1
ATOM 1428 O O . TYR A 1 181 ? 10.568 -36.417 -26.702 1.00 85.81 181 TYR A O 1
ATOM 1436 N N . PHE A 1 182 ? 9.529 -38.081 -27.808 1.00 85.38 182 PHE A N 1
ATOM 1437 C CA . PHE A 1 182 ? 9.068 -38.792 -26.620 1.00 85.38 182 PHE A CA 1
ATOM 1438 C C . PHE A 1 182 ? 9.450 -40.276 -26.692 1.00 85.38 182 PHE A C 1
ATOM 1440 O O . PHE A 1 182 ? 9.427 -40.893 -27.752 1.00 85.38 182 PHE A O 1
ATOM 1447 N N . ASN A 1 183 ? 9.843 -40.860 -25.557 1.00 83.88 183 ASN A N 1
ATOM 1448 C CA . ASN A 1 183 ? 10.117 -42.296 -25.473 1.00 83.88 183 ASN A CA 1
ATOM 1449 C C . ASN A 1 183 ? 8.812 -43.111 -25.341 1.00 83.88 183 ASN A C 1
ATOM 1451 O O . ASN A 1 183 ? 7.728 -42.559 -25.158 1.00 83.88 183 ASN A O 1
ATOM 1455 N N . ASN A 1 184 ? 8.915 -44.445 -25.362 1.00 80.50 184 ASN A N 1
ATOM 1456 C CA . ASN A 1 184 ? 7.759 -45.348 -25.225 1.00 80.50 184 ASN A CA 1
ATOM 1457 C C . ASN A 1 184 ? 7.000 -45.204 -23.888 1.00 80.50 184 ASN A C 1
ATOM 1459 O O . ASN A 1 184 ? 5.864 -45.659 -23.787 1.00 80.50 184 ASN A O 1
ATOM 1463 N N . ASN A 1 185 ? 7.608 -44.574 -22.878 1.00 81.38 185 ASN A N 1
ATOM 1464 C CA . ASN A 1 185 ? 6.982 -44.288 -21.586 1.00 81.38 185 ASN A CA 1
ATOM 1465 C C . ASN A 1 185 ? 6.304 -42.900 -21.559 1.00 81.38 185 ASN A C 1
ATOM 1467 O O . ASN A 1 185 ? 5.774 -42.501 -20.524 1.00 81.38 185 ASN A O 1
ATOM 1471 N N . GLY A 1 186 ? 6.318 -42.155 -22.672 1.00 73.50 186 GLY A N 1
ATOM 1472 C CA . GLY A 1 186 ? 5.730 -40.817 -22.795 1.00 73.50 186 GLY A CA 1
ATOM 1473 C C . GLY A 1 186 ? 6.586 -39.687 -22.215 1.00 73.50 186 GLY A C 1
ATOM 1474 O O . GLY A 1 186 ? 6.129 -38.544 -22.137 1.00 73.50 186 GLY A O 1
ATOM 1475 N N . GLU A 1 187 ? 7.824 -39.972 -21.811 1.00 80.62 187 GLU A N 1
ATOM 1476 C CA . GLU A 1 187 ? 8.750 -38.973 -21.282 1.00 80.62 187 GLU A CA 1
ATOM 1477 C C . GLU A 1 187 ? 9.473 -38.259 -22.427 1.00 80.62 187 GLU A C 1
ATOM 1479 O O . GLU A 1 187 ? 9.881 -38.876 -23.413 1.00 80.62 187 GLU A O 1
ATOM 1484 N N . SER A 1 188 ? 9.653 -36.944 -22.294 1.00 80.38 188 SER A N 1
ATOM 1485 C CA . SER A 1 188 ? 10.334 -36.147 -23.314 1.00 80.38 188 SER A CA 1
ATOM 1486 C C . SER A 1 188 ? 11.834 -36.455 -23.364 1.00 80.38 188 SER A C 1
ATOM 1488 O O . SER A 1 188 ? 12.544 -36.262 -22.378 1.00 80.38 188 SER A O 1
ATOM 1490 N N . ILE A 1 189 ? 12.324 -36.839 -24.543 1.00 82.69 189 ILE A N 1
ATOM 1491 C CA . ILE A 1 189 ? 13.745 -37.053 -24.866 1.00 82.69 189 ILE A CA 1
ATOM 1492 C C . ILE A 1 189 ? 14.347 -35.872 -25.647 1.00 82.69 189 ILE A C 1
ATOM 1494 O O . ILE A 1 189 ? 15.474 -35.940 -26.135 1.00 82.69 189 ILE A O 1
ATOM 1498 N N . LEU A 1 190 ? 13.638 -34.737 -25.736 1.00 72.44 190 LEU A N 1
ATOM 1499 C CA . LEU A 1 190 ? 14.116 -33.510 -26.397 1.00 72.44 190 LEU A CA 1
ATOM 1500 C C . LEU A 1 190 ? 15.490 -33.059 -25.885 1.00 72.44 190 LEU A C 1
ATOM 1502 O O . LEU A 1 190 ? 16.314 -32.586 -26.663 1.00 72.44 190 LEU A O 1
ATOM 1506 N N . LYS A 1 191 ? 15.776 -33.239 -24.588 1.00 65.19 191 LYS A N 1
ATOM 1507 C CA . LYS A 1 191 ? 17.094 -32.921 -24.011 1.00 65.19 191 LYS A CA 1
ATOM 1508 C C . LYS A 1 191 ? 18.223 -33.778 -24.595 1.00 65.19 191 LYS A C 1
ATOM 1510 O O . LYS A 1 191 ? 19.344 -33.287 -24.708 1.00 65.19 191 LYS A O 1
ATOM 1515 N N . ASP A 1 192 ? 17.931 -35.009 -25.008 1.00 62.47 192 ASP A N 1
ATOM 1516 C CA . ASP A 1 192 ? 18.900 -35.908 -25.639 1.00 62.47 192 ASP A CA 1
ATOM 1517 C C . ASP A 1 192 ? 19.125 -35.559 -27.117 1.00 62.47 192 ASP A C 1
ATOM 1519 O O . ASP A 1 192 ? 20.248 -35.684 -27.616 1.00 62.47 192 ASP A O 1
ATOM 1523 N N . HIS A 1 193 ? 18.090 -35.038 -27.786 1.00 58.06 193 HIS A N 1
ATOM 1524 C CA . HIS A 1 193 ? 18.152 -34.525 -29.159 1.00 58.06 193 HIS A CA 1
ATOM 1525 C C . HIS A 1 193 ? 18.759 -33.119 -29.271 1.00 58.06 193 HIS A C 1
ATOM 1527 O O . HIS A 1 193 ? 19.359 -32.793 -30.292 1.00 58.06 193 HIS A O 1
ATOM 1533 N N . MET A 1 194 ? 18.683 -32.306 -28.214 1.00 56.38 194 MET A N 1
ATOM 1534 C CA . MET A 1 194 ? 19.307 -30.979 -28.139 1.00 56.38 194 MET A CA 1
ATOM 1535 C C . MET A 1 194 ? 20.784 -31.009 -27.712 1.00 56.38 194 MET A C 1
ATOM 1537 O O . MET A 1 194 ? 21.333 -29.971 -27.332 1.00 56.38 194 MET A O 1
ATOM 1541 N N . LYS A 1 195 ? 21.478 -32.159 -27.789 1.00 48.72 195 LYS A N 1
ATOM 1542 C CA . LYS A 1 195 ? 22.945 -32.151 -27.677 1.00 48.72 195 LYS A CA 1
ATOM 1543 C C . LYS A 1 195 ? 23.493 -31.212 -28.757 1.00 48.72 195 LYS A C 1
ATOM 1545 O O . LYS A 1 195 ? 23.251 -31.458 -29.940 1.00 48.72 195 LYS A O 1
ATOM 1550 N N . PRO A 1 196 ? 24.223 -30.143 -28.392 1.00 48.84 196 PRO A N 1
ATOM 1551 C CA . PRO A 1 196 ? 24.714 -29.198 -29.378 1.00 48.84 196 PRO A CA 1
ATOM 1552 C C . PRO A 1 196 ? 25.565 -29.950 -30.403 1.00 48.84 196 PRO A C 1
ATOM 1554 O O . PRO A 1 196 ? 26.457 -30.714 -30.030 1.00 48.84 196 PRO A O 1
ATOM 1557 N N . GLN A 1 197 ? 25.361 -29.680 -31.695 1.00 48.91 197 GLN A N 1
ATOM 1558 C CA . GLN A 1 197 ? 26.244 -30.132 -32.784 1.00 48.91 197 GLN A CA 1
ATOM 1559 C C . GLN A 1 197 ? 27.669 -29.530 -32.693 1.00 48.91 197 GLN A C 1
ATOM 1561 O O . GLN A 1 197 ? 28.442 -29.535 -33.650 1.00 48.91 197 GLN A O 1
ATOM 1566 N N . ALA A 1 198 ? 28.075 -29.042 -31.522 1.00 49.53 198 ALA A N 1
ATOM 1567 C CA . ALA A 1 198 ? 29.393 -28.521 -31.220 1.00 49.53 198 ALA A CA 1
ATOM 1568 C C . ALA A 1 198 ? 30.401 -29.661 -30.995 1.00 49.53 198 ALA A C 1
ATOM 1570 O O . ALA A 1 198 ? 30.972 -29.788 -29.915 1.00 49.53 198 ALA A O 1
ATOM 1571 N N . LYS A 1 199 ? 30.625 -30.521 -32.000 1.00 45.88 199 LYS A N 1
ATOM 1572 C CA . LYS A 1 199 ? 31.803 -31.418 -32.022 1.00 45.88 199 LYS A CA 1
ATOM 1573 C C . LYS A 1 199 ? 32.245 -31.932 -33.399 1.00 45.88 199 LYS A C 1
ATOM 1575 O O . LYS A 1 199 ? 33.095 -32.817 -33.441 1.00 45.88 199 LYS A O 1
ATOM 1580 N N . LYS A 1 200 ? 31.760 -31.368 -34.516 1.00 42.69 200 LYS A N 1
ATOM 1581 C CA . LYS A 1 200 ? 32.273 -31.715 -35.863 1.00 42.69 200 LYS A CA 1
ATOM 1582 C C . LYS A 1 200 ? 33.154 -30.663 -36.552 1.00 42.69 200 LYS A C 1
ATOM 1584 O O . LYS A 1 200 ? 33.881 -31.041 -37.453 1.00 42.69 200 LYS A O 1
ATOM 1589 N N . GLN A 1 201 ? 33.219 -29.412 -36.085 1.00 43.81 201 GLN A N 1
ATOM 1590 C CA . GLN A 1 201 ? 34.039 -28.368 -36.742 1.00 43.81 201 GLN A CA 1
ATOM 1591 C C . GLN A 1 201 ? 35.454 -28.157 -36.162 1.00 43.81 201 GLN A C 1
ATOM 1593 O O . GLN A 1 201 ? 36.214 -27.350 -36.681 1.00 43.81 201 GLN A O 1
ATOM 1598 N N . LYS A 1 202 ? 35.870 -28.886 -35.114 1.00 45.38 202 LYS A N 1
ATOM 1599 C CA . LYS A 1 202 ? 37.218 -28.726 -34.516 1.00 45.38 202 LYS A CA 1
ATOM 1600 C C . LYS A 1 202 ? 38.321 -29.614 -35.119 1.00 45.38 202 LYS A C 1
ATOM 1602 O O . LYS A 1 202 ? 39.425 -29.615 -34.585 1.00 45.38 202 LYS A O 1
ATOM 1607 N N . LYS A 1 203 ? 38.054 -30.368 -36.194 1.00 45.75 203 LYS A N 1
ATOM 1608 C CA . LYS A 1 203 ? 39.065 -31.228 -36.846 1.00 45.75 203 LYS A CA 1
ATOM 1609 C C . LYS A 1 203 ? 39.548 -30.759 -38.224 1.00 45.75 203 LYS A C 1
ATOM 1611 O O . LYS A 1 203 ? 40.509 -31.339 -38.704 1.00 45.75 203 LYS A O 1
ATOM 1616 N N . GLU A 1 204 ? 38.965 -29.716 -38.817 1.00 46.19 204 GLU A N 1
ATOM 1617 C CA . GLU A 1 204 ? 39.371 -29.246 -40.158 1.00 46.19 204 GLU A CA 1
ATOM 1618 C C . GLU A 1 204 ? 40.269 -27.997 -40.159 1.00 46.19 204 GLU A C 1
ATOM 1620 O O . GLU A 1 204 ? 40.880 -27.709 -41.175 1.00 46.19 204 GLU A O 1
ATOM 1625 N N . ASN A 1 205 ? 40.460 -27.312 -39.024 1.00 45.59 205 ASN A N 1
ATOM 1626 C CA . ASN A 1 205 ? 41.339 -26.129 -38.942 1.00 45.59 205 ASN A CA 1
ATOM 1627 C C . ASN A 1 205 ? 42.727 -26.415 -38.338 1.00 45.59 205 ASN A C 1
ATOM 1629 O O . ASN A 1 205 ? 43.356 -25.511 -37.799 1.00 45.59 205 ASN A O 1
ATOM 1633 N N . ASN A 1 206 ? 43.191 -27.666 -38.379 1.00 46.38 206 ASN A N 1
ATOM 1634 C CA . ASN A 1 206 ? 44.507 -28.061 -37.861 1.00 46.38 206 ASN A CA 1
ATOM 1635 C C . ASN A 1 206 ? 45.280 -28.935 -38.872 1.00 46.38 206 ASN A C 1
ATOM 1637 O O . ASN A 1 206 ? 45.836 -29.973 -38.505 1.00 46.38 206 ASN A O 1
ATOM 1641 N N . GLN A 1 207 ? 45.296 -28.518 -40.141 1.00 42.00 207 GLN A N 1
ATOM 1642 C CA . GLN A 1 207 ? 46.273 -28.947 -41.148 1.00 42.00 207 GLN A CA 1
ATOM 1643 C C . GLN A 1 207 ? 46.796 -27.737 -41.912 1.00 42.00 207 GLN A C 1
ATOM 1645 O O . GLN A 1 207 ? 45.973 -26.847 -42.216 1.00 42.00 207 GLN A O 1
#